Protein AF-A0A7S1B0Z7-F1 (afdb_monomer_lite)

Sequence (342 aa):
SSRFSTQRGQQWCWSVPLPGSALSLAQLPLRPPRSSGLFCSQGILSMESPDGGCHQSNSRRIGEGLRWSEEDVLREVVDPGAWARGPHSRSNWLPIGQRERLQFCVGGWPFKLPSGYGISGESDEEAETKVRLLLEAGVTTFVNLTQSTTHELLLSTASNSSYASWEPRVRLLGTRIGASTLNFSIKCPMPDEGVTSDDLLAKLLEELLEELCDQERVLYVHCYGGHGRSGVVGCSILCLLYPCLAKLPQSQRDEWCVEPMRSYVWPRDAVDRMRLKFGAEVAQLTESAVAAFNRCHSERVFELGGGCLRFPHSLDQLEQVARVASGEGPFARLHGLLDGSL

InterPro domains:
  IPR000387 Tyrosine-specific protein phosphatases domain [PS50056] (199-233)
  IPR016130 Protein-tyrosine phosphatase, active site [PS00383] (221-231)
  IPR029021 Protein-tyrosine phosphatase-like [G3DSA:3.90.190.10] (98-291)
  IPR029021 Protein-tyrosine phosphatase-like [SSF52799] (127-241)
  IPR057023 Swiss Army Knife protein, DSP-PTPase phosphatase domain [PF22784] (121-248)

Foldseek 3Di:
DDDDDDDDDDDDDDDDDDDDDDDDDDDDDDDDDDDDDDDDDDDDDDDDDDDDDDPPPPLPQLDDQFADDLVCLLVCLVPVDPQQEALALFKGFARTGHPVQGFEMFGAQLAWFADDPPDNTDDNVRRLSSLLSCVSSLAAEEAAQADCDPVVVVRCVVVCRDCVNCVVVSCVSCVVVVNNHHHHPHYQHDPPLAGDDLLSLLVSLVVVSVQSSPSSHHYYYYYHRRAEHVLLNQLLNCLLRHLSLLVHDPVLLCVQALVLCLVQEPPSCLLVVLCVPQHDSLSSSLSSSQSSQSSSSVSRNDDPPSDPDRDDNYSNSSNSSSCSNSCPDSNVVSNVSNVVND

Organism: Noctiluca scintillans (NCBI:txid2966)

Radius of gyration: 22.24 Å; chains: 1; bounding box: 74×69×64 Å

Secondary structure (DSSP, 8-state):
---------------PPPPP-----PPP--PPPP---------------------------TTTTTS--HHHHHHHHHS-TTTTB-SSTTEEE-S-EETTEE-EEEES-SS-PPSBTTB----HHHHHHHHHHHHHTT--EEEEEE---HHHHHHHTSGGGSHHHHHHHHHHHHHHHT----B---EEEE-TTS---HHHHHHHHHHHHHHHTSTT--EEEE-SSSSHHHHHHHHHHHHHH-GGGGGS-HHHHIIIIIHHHHHHSSSTTHHHHHHHHHHHHHHHHHHHHHHHHHHHHTTS---TT----PSPSSHHHHHHHHHHHHT-GGGHHHHHHHHTT-

pLDDT: mean 79.47, std 24.88, range [21.89, 98.81]

Structure (mmCIF, N/CA/C/O backbone):
data_AF-A0A7S1B0Z7-F1
#
_entry.id   AF-A0A7S1B0Z7-F1
#
loop_
_atom_site.group_PDB
_atom_site.id
_atom_site.type_symbol
_atom_site.label_atom_id
_atom_site.label_alt_id
_atom_site.label_comp_id
_atom_site.label_asym_id
_atom_site.label_entity_id
_atom_site.label_seq_id
_atom_site.pdbx_PDB_ins_code
_atom_site.Cartn_x
_atom_site.Cartn_y
_atom_site.Cartn_z
_atom_site.occupancy
_atom_site.B_iso_or_equiv
_atom_site.auth_seq_id
_atom_site.auth_comp_id
_atom_site.auth_asym_id
_atom_site.auth_atom_id
_atom_site.pdbx_PDB_model_num
ATOM 1 N N . SER A 1 1 ? -37.181 10.085 -41.644 1.00 35.97 1 SER A N 1
ATOM 2 C CA . SER A 1 1 ? -36.164 11.107 -41.957 1.00 35.97 1 SER A CA 1
ATOM 3 C C . SER A 1 1 ? -35.479 11.543 -40.676 1.00 35.97 1 SER A C 1
ATOM 5 O O . SER A 1 1 ? -36.009 12.350 -39.928 1.00 35.97 1 SER A O 1
ATOM 7 N N . SER A 1 2 ? -34.357 10.898 -40.379 1.00 27.41 2 SER A N 1
ATOM 8 C CA . SER A 1 2 ? -33.537 11.042 -39.176 1.00 27.41 2 SER A CA 1
ATOM 9 C C . SER A 1 2 ? -32.686 12.314 -39.204 1.00 27.41 2 SER A C 1
ATOM 11 O O . SER A 1 2 ? -31.988 12.556 -40.187 1.00 27.41 2 SER A O 1
ATOM 13 N N . ARG A 1 3 ? -32.651 13.062 -38.098 1.00 25.36 3 ARG A N 1
ATOM 14 C CA . ARG A 1 3 ? -31.513 13.921 -37.738 1.00 25.36 3 ARG A CA 1
ATOM 15 C C . ARG A 1 3 ? -31.250 13.790 -36.240 1.00 25.36 3 ARG A C 1
ATOM 17 O O . ARG A 1 3 ? -31.898 14.439 -35.430 1.00 25.36 3 ARG A O 1
ATOM 24 N N . PHE A 1 4 ? -30.301 12.922 -35.903 1.00 28.03 4 PHE A N 1
ATOM 25 C CA . PHE A 1 4 ? -29.579 12.973 -34.638 1.00 28.03 4 PHE A CA 1
ATOM 26 C C . PHE A 1 4 ? -28.536 14.090 -34.748 1.00 28.03 4 PHE A C 1
ATOM 28 O O . PHE A 1 4 ? -27.726 14.093 -35.673 1.00 28.03 4 PHE A O 1
ATOM 35 N N . SER A 1 5 ? -28.574 15.042 -33.821 1.00 27.05 5 SER A N 1
ATOM 36 C CA . SER A 1 5 ? -27.490 15.990 -33.571 1.00 27.05 5 SER A CA 1
ATOM 37 C C . SER A 1 5 ? -26.880 15.612 -32.227 1.00 27.05 5 SER A C 1
ATOM 39 O O . SER A 1 5 ? -27.492 15.792 -31.178 1.00 27.05 5 SER A O 1
ATOM 41 N N . THR A 1 6 ? -25.697 15.010 -32.271 1.00 31.66 6 THR A N 1
ATOM 42 C CA . THR A 1 6 ? -24.845 14.761 -31.109 1.00 31.66 6 THR A CA 1
ATOM 43 C C . THR A 1 6 ? -24.047 16.022 -30.810 1.00 31.66 6 THR A C 1
ATOM 45 O O . THR A 1 6 ? -23.208 16.432 -31.611 1.00 31.66 6 THR A O 1
ATOM 48 N N . GLN A 1 7 ? -24.282 16.624 -29.647 1.00 31.45 7 GLN A N 1
ATOM 49 C CA . GLN A 1 7 ? -23.417 17.652 -29.082 1.00 31.45 7 GLN A CA 1
ATOM 50 C C . GLN A 1 7 ? -22.973 17.240 -27.677 1.00 31.45 7 GLN A C 1
ATOM 52 O O . GLN A 1 7 ? -23.801 16.828 -26.868 1.00 31.45 7 GLN A O 1
ATOM 57 N N . ARG A 1 8 ? -21.682 17.496 -27.415 1.00 28.80 8 ARG A N 1
ATOM 58 C CA . ARG A 1 8 ? -20.940 17.537 -26.136 1.00 28.80 8 ARG A CA 1
ATOM 59 C C . ARG A 1 8 ? -20.024 16.347 -25.848 1.00 28.80 8 ARG A C 1
ATOM 61 O O . ARG A 1 8 ? -20.316 15.494 -25.024 1.00 28.80 8 ARG A O 1
ATOM 68 N N . GLY A 1 9 ? -18.828 16.419 -26.430 1.00 28.92 9 GLY A N 1
ATOM 69 C CA . GLY A 1 9 ? -17.608 16.178 -25.663 1.00 28.92 9 GLY A CA 1
ATOM 70 C C . GLY A 1 9 ? -17.209 17.488 -24.982 1.00 28.92 9 GLY A C 1
ATOM 71 O O . GLY A 1 9 ? -16.905 18.462 -25.667 1.00 28.92 9 GLY A O 1
ATOM 72 N N . GLN A 1 10 ? -17.269 17.542 -23.652 1.00 26.53 10 GLN A N 1
ATOM 73 C CA . GLN A 1 10 ? -16.591 18.579 -22.874 1.00 26.53 10 GLN A CA 1
ATOM 74 C C . GLN A 1 10 ? -15.349 17.946 -22.261 1.00 26.53 10 GLN A C 1
ATOM 76 O O . GLN A 1 10 ? -15.420 17.153 -21.327 1.00 26.53 10 GLN A O 1
ATOM 81 N N . GLN A 1 11 ? -14.215 18.273 -22.867 1.00 25.78 11 GLN A N 1
ATOM 82 C CA . GLN A 1 11 ? -12.884 17.971 -22.379 1.00 25.78 11 GLN A CA 1
ATOM 83 C C . GLN A 1 11 ? -12.544 19.048 -21.341 1.00 25.78 11 GLN A C 1
ATOM 85 O O . GLN A 1 11 ? -12.469 20.231 -21.671 1.00 25.78 11 GLN A O 1
ATOM 90 N N . TRP A 1 12 ? -12.419 18.658 -20.075 1.00 25.06 12 TRP A N 1
ATOM 91 C CA . TRP A 1 12 ? -12.051 19.573 -18.998 1.00 25.06 12 TRP A CA 1
ATOM 92 C C . TRP A 1 12 ? -10.530 19.753 -18.999 1.00 25.06 12 TRP A C 1
ATOM 94 O O . TRP A 1 12 ? -9.799 18.916 -18.476 1.00 25.06 12 TRP A O 1
ATOM 104 N N . CYS A 1 13 ? -10.047 20.835 -19.614 1.00 22.88 13 CYS A N 1
ATOM 105 C CA . CYS A 1 13 ? -8.673 21.299 -19.436 1.00 22.88 13 CYS A CA 1
ATOM 106 C C . CYS A 1 13 ? -8.576 22.075 -18.120 1.00 22.88 13 CYS A C 1
ATOM 108 O O . CYS A 1 13 ? -9.076 23.193 -18.018 1.00 22.88 13 CYS A O 1
ATOM 110 N N . TRP A 1 14 ? -7.906 21.497 -17.127 1.00 24.52 14 TRP A N 1
ATOM 111 C CA . TRP A 1 14 ? -7.454 22.232 -15.950 1.00 24.52 14 TRP A CA 1
ATOM 112 C C . TRP A 1 14 ? -6.098 22.862 -16.264 1.00 24.52 14 TRP A C 1
ATOM 114 O O . TRP A 1 14 ? -5.073 22.187 -16.271 1.00 24.52 14 TRP A O 1
ATOM 124 N N . SER A 1 15 ? -6.084 24.160 -16.554 1.00 21.89 15 SER A N 1
ATOM 125 C CA . SER A 1 15 ? -4.854 24.949 -16.611 1.00 21.89 15 SER A CA 1
ATOM 126 C C . SER A 1 15 ? -4.535 25.475 -15.212 1.00 21.89 15 SER A C 1
ATOM 128 O O . SER A 1 15 ? -5.179 26.409 -14.737 1.00 21.89 15 SER A O 1
ATOM 130 N N . VAL A 1 16 ? -3.554 24.858 -14.553 1.00 29.38 16 VAL A N 1
ATOM 131 C CA . VAL A 1 16 ? -2.967 25.341 -13.294 1.00 29.38 16 VAL A CA 1
ATOM 132 C C . VAL A 1 16 ? -1.735 26.191 -13.640 1.00 29.38 16 VAL A C 1
ATOM 134 O O . VAL A 1 16 ? -0.933 25.759 -14.471 1.00 29.38 16 VAL A O 1
ATOM 137 N N . PRO A 1 17 ? -1.554 27.390 -13.059 1.00 25.20 17 PRO A N 1
ATOM 138 C CA . PRO A 1 17 ? -0.365 28.195 -13.309 1.00 25.20 17 PRO A CA 1
ATOM 139 C C . PRO A 1 17 ? 0.857 27.564 -12.627 1.00 25.20 17 PRO A C 1
ATOM 141 O O . PRO A 1 17 ? 0.834 27.274 -11.433 1.00 25.20 17 PRO A O 1
ATOM 144 N N . LEU A 1 18 ? 1.927 27.356 -13.396 1.00 28.39 18 LEU A N 1
ATOM 145 C CA . LEU A 1 18 ? 3.219 26.876 -12.900 1.00 28.39 18 LEU A CA 1
ATOM 146 C C . LEU A 1 18 ? 3.927 27.990 -12.108 1.00 28.39 18 LEU A C 1
ATOM 148 O O . LEU A 1 18 ? 4.153 29.064 -12.673 1.00 28.39 18 LEU A O 1
ATOM 152 N N . PRO A 1 19 ? 4.355 27.763 -10.854 1.00 30.81 19 PRO A N 1
ATOM 153 C CA . PRO A 1 19 ? 5.362 28.602 -10.230 1.00 30.81 19 PRO A CA 1
ATOM 154 C C . PRO A 1 19 ? 6.748 28.157 -10.707 1.00 30.81 19 PRO A C 1
ATOM 156 O O . PRO A 1 19 ? 7.123 26.989 -10.608 1.00 30.81 19 PRO A O 1
ATOM 159 N N . GLY A 1 20 ? 7.512 29.104 -11.246 1.00 36.75 20 GLY A N 1
ATOM 160 C CA . GLY A 1 20 ? 8.910 28.894 -11.587 1.00 36.75 20 GLY A CA 1
ATOM 161 C C . GLY A 1 20 ? 9.772 28.800 -10.331 1.00 36.75 20 GLY A C 1
ATOM 162 O O . GLY A 1 20 ? 9.783 29.716 -9.514 1.00 36.75 20 GLY A O 1
ATOM 163 N N . SER A 1 21 ? 10.548 27.729 -10.215 1.00 32.22 21 SER A N 1
ATOM 164 C CA . SER A 1 21 ? 11.748 27.710 -9.380 1.00 32.22 21 SER A CA 1
ATOM 165 C C . SER A 1 21 ? 12.678 26.594 -9.837 1.00 32.22 21 SER A C 1
ATOM 167 O O . SER A 1 21 ? 12.330 25.416 -9.784 1.00 32.22 21 SER A O 1
ATOM 169 N N . ALA A 1 22 ? 13.870 26.983 -10.283 1.00 34.59 22 ALA A N 1
ATOM 170 C CA . ALA A 1 22 ? 14.994 26.083 -10.462 1.00 34.59 22 ALA A CA 1
ATOM 171 C C . ALA A 1 22 ? 15.405 25.529 -9.089 1.00 34.59 22 ALA A C 1
ATOM 173 O O . ALA A 1 22 ? 15.788 26.297 -8.207 1.00 34.59 22 ALA A O 1
ATOM 174 N N . LEU A 1 23 ? 15.325 24.211 -8.908 1.00 30.95 23 LEU A N 1
ATOM 175 C CA . LEU A 1 23 ? 15.895 23.525 -7.752 1.00 30.95 23 LEU A CA 1
ATOM 176 C C . LEU A 1 23 ? 17.071 22.663 -8.204 1.00 30.95 23 LEU A C 1
ATOM 178 O O . LEU A 1 23 ? 16.960 21.812 -9.082 1.00 30.95 23 LEU A O 1
ATOM 182 N N . SER A 1 24 ? 18.211 22.957 -7.586 1.00 30.02 24 SER A N 1
ATOM 183 C CA . SER A 1 24 ? 19.468 22.230 -7.685 1.00 30.02 24 SER A CA 1
ATOM 184 C C . SER A 1 24 ? 19.298 20.797 -7.168 1.00 30.02 24 SER A C 1
ATOM 186 O O . SER A 1 24 ? 18.785 20.587 -6.068 1.00 30.02 24 SER A O 1
ATOM 188 N N . LEU A 1 25 ? 19.742 19.821 -7.962 1.00 29.64 25 LEU A N 1
ATOM 189 C CA . LEU A 1 25 ? 19.849 18.410 -7.588 1.00 29.64 25 LEU A CA 1
ATOM 190 C C . LEU A 1 25 ? 20.917 18.246 -6.496 1.00 29.64 25 LEU A C 1
ATOM 192 O O . LEU A 1 25 ? 22.104 18.100 -6.786 1.00 29.64 25 LEU A O 1
ATOM 196 N N . ALA A 1 26 ? 20.499 18.258 -5.232 1.00 30.81 26 ALA A N 1
ATOM 197 C CA . ALA A 1 26 ? 21.326 17.774 -4.135 1.00 30.81 26 ALA A CA 1
ATOM 198 C C . ALA A 1 26 ? 21.369 16.238 -4.185 1.00 30.81 26 ALA A C 1
ATOM 200 O O . ALA A 1 26 ? 20.344 15.563 -4.100 1.00 30.81 26 ALA A O 1
ATOM 201 N N . GLN A 1 27 ? 22.574 15.703 -4.366 1.00 30.73 27 GLN A N 1
ATOM 202 C CA . GLN A 1 27 ? 22.874 14.275 -4.397 1.00 30.73 27 GLN A CA 1
ATOM 203 C C . GLN A 1 27 ? 22.561 13.636 -3.036 1.00 30.73 27 GLN A C 1
ATOM 205 O O . GLN A 1 27 ? 23.096 14.049 -2.007 1.00 30.73 27 GLN A O 1
ATOM 210 N N . LEU A 1 28 ? 21.710 12.609 -3.035 1.00 35.84 28 LEU A N 1
ATOM 211 C CA . LEU A 1 28 ? 21.548 11.707 -1.895 1.00 35.84 28 LEU A CA 1
ATOM 212 C C . LEU A 1 28 ? 22.837 10.881 -1.719 1.00 35.84 28 LEU A C 1
ATOM 214 O O . LEU A 1 28 ? 23.410 10.437 -2.719 1.00 35.84 28 LEU A O 1
ATOM 218 N N . PRO A 1 29 ? 23.310 10.634 -0.484 1.00 29.88 29 PRO A N 1
ATOM 219 C CA . PRO A 1 29 ? 24.489 9.812 -0.267 1.00 29.88 29 PRO A CA 1
ATOM 220 C C . PRO A 1 29 ? 24.136 8.337 -0.494 1.00 29.88 29 PRO A C 1
ATOM 222 O O . PRO A 1 29 ? 23.621 7.659 0.394 1.00 29.88 29 PRO A O 1
ATOM 225 N N . LEU A 1 30 ? 24.449 7.826 -1.684 1.00 34.06 30 LEU A N 1
ATOM 226 C CA . LEU A 1 30 ? 24.530 6.390 -1.937 1.00 34.06 30 LEU A CA 1
ATOM 227 C C . LEU A 1 30 ? 25.696 5.826 -1.112 1.00 34.06 30 LEU A C 1
ATOM 229 O O . LEU A 1 30 ? 26.859 6.158 -1.349 1.00 34.06 30 LEU A O 1
ATOM 233 N N . ARG A 1 31 ? 25.398 4.987 -0.114 1.00 35.88 31 ARG A N 1
ATOM 234 C CA . ARG A 1 31 ? 26.427 4.190 0.567 1.00 35.88 31 ARG A CA 1
ATOM 235 C C . ARG A 1 31 ? 26.793 2.986 -0.310 1.00 35.88 31 ARG A C 1
ATOM 237 O O . ARG A 1 31 ? 25.887 2.319 -0.803 1.00 35.88 31 ARG A O 1
ATOM 244 N N . PRO A 1 32 ? 28.087 2.665 -0.478 1.00 29.59 32 PRO A N 1
ATOM 245 C CA . PRO A 1 32 ? 28.494 1.464 -1.195 1.00 29.59 32 PRO A CA 1
ATOM 246 C C . PRO A 1 32 ? 28.182 0.205 -0.365 1.00 29.59 32 PRO A C 1
ATOM 248 O O . PRO A 1 32 ? 28.187 0.269 0.873 1.00 29.59 32 PRO A O 1
ATOM 251 N N . PRO A 1 33 ? 27.955 -0.952 -1.012 1.00 33.03 33 PRO A N 1
ATOM 252 C CA . PRO A 1 33 ? 27.793 -2.215 -0.308 1.00 33.03 33 PRO A CA 1
ATOM 253 C C . PRO A 1 33 ? 29.100 -2.584 0.402 1.00 33.03 33 PRO A C 1
ATOM 255 O O . PRO A 1 33 ? 30.193 -2.485 -0.160 1.00 33.03 33 PRO A O 1
ATOM 258 N N . ARG A 1 34 ? 28.991 -3.008 1.664 1.00 32.41 34 ARG A N 1
ATOM 259 C CA . ARG A 1 34 ? 30.124 -3.548 2.420 1.00 32.41 34 ARG A CA 1
ATOM 260 C C . ARG A 1 34 ? 30.538 -4.885 1.808 1.00 32.41 34 ARG A C 1
ATOM 262 O O . ARG A 1 34 ? 29.761 -5.832 1.805 1.00 32.41 34 ARG A O 1
ATOM 269 N N . SER A 1 35 ? 31.781 -4.962 1.349 1.00 33.62 35 SER A N 1
ATOM 270 C CA . SER A 1 35 ? 32.464 -6.212 1.025 1.00 33.62 35 SER A CA 1
ATOM 271 C C . SER A 1 35 ? 32.695 -7.022 2.306 1.00 33.62 35 SER A C 1
ATOM 273 O O . SER A 1 35 ? 33.537 -6.650 3.128 1.00 33.62 35 SER A O 1
ATOM 275 N N . SER A 1 36 ? 31.966 -8.118 2.495 1.00 37.50 36 SER A N 1
ATOM 276 C CA . SER A 1 36 ? 32.313 -9.146 3.478 1.00 37.50 36 SER A CA 1
ATOM 277 C C . SER A 1 36 ? 33.366 -10.081 2.880 1.00 37.50 36 SER A C 1
ATOM 279 O O . SER A 1 36 ? 33.238 -10.587 1.766 1.00 37.50 36 SER A O 1
ATOM 281 N N . GLY A 1 37 ? 34.472 -10.220 3.609 1.00 32.41 37 GLY A N 1
ATOM 282 C CA . GLY A 1 37 ? 35.665 -10.929 3.180 1.00 32.41 37 GLY A CA 1
ATOM 283 C C . GLY A 1 37 ? 35.599 -12.449 3.334 1.00 32.41 37 GLY A C 1
ATOM 284 O O . GLY A 1 37 ? 34.913 -12.985 4.194 1.00 32.41 37 GLY A O 1
ATOM 285 N N . LEU A 1 38 ? 36.410 -13.078 2.482 1.00 33.12 38 LEU A N 1
ATOM 286 C CA . LEU A 1 38 ? 37.320 -14.196 2.746 1.00 33.12 38 LEU A CA 1
ATOM 287 C C . LEU A 1 38 ? 36.776 -15.435 3.478 1.00 33.12 38 LEU A C 1
ATOM 289 O O . LEU A 1 38 ? 36.716 -15.526 4.701 1.00 33.12 38 LEU A O 1
ATOM 293 N N . PHE A 1 39 ? 36.544 -16.438 2.632 1.00 32.00 39 PHE A N 1
ATOM 294 C CA . PHE A 1 39 ? 36.592 -17.874 2.878 1.00 32.00 39 PHE A CA 1
ATOM 295 C C . PHE A 1 39 ? 37.694 -18.303 3.861 1.00 32.00 39 PHE A C 1
ATOM 297 O O . PHE A 1 39 ? 38.870 -18.008 3.654 1.00 32.00 39 PHE A O 1
ATOM 304 N N . CYS A 1 40 ? 37.318 -19.136 4.834 1.00 31.70 40 CYS A N 1
ATOM 305 C CA . CYS A 1 40 ? 38.213 -20.109 5.450 1.00 31.70 40 CYS A CA 1
ATOM 306 C C . CYS A 1 40 ? 37.576 -21.501 5.352 1.00 31.70 40 CYS A C 1
ATOM 308 O O . CYS A 1 40 ? 36.377 -21.681 5.558 1.00 31.70 40 CYS A O 1
ATOM 310 N N . SER A 1 41 ? 38.398 -22.452 4.936 1.00 32.69 41 SER A N 1
ATOM 311 C CA . SER A 1 41 ? 38.069 -23.795 4.477 1.00 32.69 41 SER A CA 1
ATOM 312 C C . SER A 1 41 ? 38.103 -24.854 5.583 1.00 32.69 41 SER A C 1
ATOM 314 O O . SER A 1 41 ? 38.887 -24.736 6.518 1.00 32.69 41 SER A O 1
ATOM 316 N N . GLN A 1 42 ? 37.414 -25.964 5.288 1.00 32.62 42 GLN A N 1
ATOM 317 C CA . GLN A 1 42 ? 37.541 -27.336 5.813 1.00 32.62 42 GLN A CA 1
ATOM 318 C C . GLN A 1 42 ? 36.538 -27.768 6.893 1.00 32.62 42 GLN A C 1
ATOM 320 O O . GLN A 1 42 ? 36.522 -27.270 8.011 1.00 32.62 42 GLN A O 1
ATOM 325 N N . GLY A 1 43 ? 35.743 -28.780 6.530 1.00 29.98 43 GLY A N 1
ATOM 326 C CA . GLY A 1 43 ? 34.791 -29.482 7.385 1.00 29.98 43 GLY A CA 1
ATOM 327 C C . GLY A 1 43 ? 34.166 -30.656 6.629 1.00 29.98 43 GLY A C 1
ATOM 328 O O . GLY A 1 43 ? 33.307 -30.464 5.782 1.00 29.98 43 GLY A O 1
ATOM 329 N N . ILE A 1 44 ? 34.701 -31.841 6.894 1.00 35.25 44 ILE A N 1
ATOM 330 C CA . ILE A 1 44 ? 34.511 -33.154 6.262 1.00 35.25 44 ILE A CA 1
ATOM 331 C C . ILE A 1 44 ? 33.046 -33.645 6.200 1.00 35.25 44 ILE A C 1
ATOM 333 O O . ILE A 1 44 ? 32.253 -33.415 7.106 1.00 35.25 44 ILE A O 1
ATOM 337 N N . LEU A 1 45 ? 32.752 -34.376 5.116 1.00 33.84 45 LEU A N 1
ATOM 338 C CA . LEU A 1 45 ? 31.543 -35.156 4.818 1.00 33.84 45 LEU A CA 1
ATOM 339 C C . LEU A 1 45 ? 31.144 -36.134 5.939 1.00 33.84 45 LEU A C 1
ATOM 341 O O . LEU A 1 45 ? 31.946 -36.988 6.305 1.00 33.84 45 LEU A O 1
ATOM 345 N N . SER A 1 46 ? 29.866 -36.118 6.324 1.00 32.22 46 SER A N 1
ATOM 346 C CA . SER A 1 46 ? 29.148 -37.317 6.774 1.00 32.22 46 SER A CA 1
ATOM 347 C C . SER A 1 46 ? 27.731 -37.306 6.212 1.00 32.22 46 SER A C 1
ATOM 349 O O . SER A 1 46 ? 26.985 -36.343 6.374 1.00 32.22 46 SER A O 1
ATOM 351 N N . MET A 1 47 ? 27.404 -38.383 5.501 1.00 36.94 47 MET A N 1
ATOM 352 C CA . MET A 1 47 ? 26.080 -38.691 4.982 1.00 36.94 47 MET A CA 1
ATOM 353 C C . MET A 1 47 ? 25.265 -39.415 6.049 1.00 36.94 47 MET A C 1
ATOM 355 O O . MET A 1 47 ? 25.662 -40.504 6.450 1.00 36.94 47 MET A O 1
ATOM 359 N N . GLU A 1 48 ? 24.093 -38.886 6.393 1.00 33.62 48 GLU A N 1
ATOM 360 C CA . GLU A 1 48 ? 22.990 -39.680 6.938 1.00 33.62 48 GLU A CA 1
ATOM 361 C C . GLU A 1 48 ? 21.675 -39.285 6.248 1.00 33.62 48 GLU A C 1
ATOM 363 O O . GLU A 1 48 ? 21.459 -38.136 5.863 1.00 33.62 48 GLU A O 1
ATOM 368 N N . SER A 1 49 ? 20.867 -40.310 5.986 1.00 35.72 49 SER A N 1
ATOM 369 C CA . SER A 1 49 ? 19.614 -40.316 5.218 1.00 35.72 49 SER A CA 1
ATOM 370 C C . SER A 1 49 ? 18.391 -40.082 6.132 1.00 35.72 49 SER A C 1
ATOM 372 O O . SER A 1 49 ? 18.556 -40.025 7.347 1.00 35.72 49 SER A O 1
ATOM 374 N N . PRO A 1 50 ? 17.183 -39.872 5.571 1.00 51.09 50 PRO A N 1
ATOM 375 C CA . PRO A 1 50 ? 16.189 -38.955 6.115 1.00 51.09 50 PRO A CA 1
ATOM 376 C C . PRO A 1 50 ? 15.154 -39.643 7.005 1.00 51.09 50 PRO A C 1
ATOM 378 O O . PRO A 1 50 ? 14.524 -40.607 6.579 1.00 51.09 50 PRO A O 1
ATOM 381 N N . ASP A 1 51 ? 14.884 -39.053 8.168 1.00 38.34 51 ASP A N 1
ATOM 382 C CA . ASP A 1 51 ? 13.692 -39.353 8.957 1.00 38.34 51 ASP A CA 1
ATOM 383 C C . ASP A 1 51 ? 12.738 -38.152 8.979 1.00 38.34 51 ASP A C 1
ATOM 385 O O . ASP A 1 51 ? 13.140 -36.988 9.052 1.00 38.34 51 ASP A O 1
ATOM 389 N N . GLY A 1 52 ? 11.449 -38.470 8.839 1.00 44.97 52 GLY A N 1
ATOM 390 C CA . GLY A 1 52 ? 10.343 -37.554 8.576 1.00 44.97 52 GLY A CA 1
ATOM 391 C C . GLY A 1 52 ? 10.241 -36.379 9.546 1.00 44.97 52 GLY A C 1
ATOM 392 O O . GLY A 1 52 ? 9.818 -36.517 10.693 1.00 44.97 52 GLY A O 1
ATOM 393 N N . GLY A 1 53 ? 10.532 -35.188 9.026 1.00 31.86 53 GLY A N 1
ATOM 394 C CA . GLY A 1 53 ? 10.214 -33.925 9.670 1.00 31.86 53 GLY A CA 1
ATOM 395 C C . GLY A 1 53 ? 8.723 -33.629 9.560 1.00 31.86 53 GLY A C 1
ATOM 396 O O . GLY A 1 53 ? 8.244 -33.154 8.533 1.00 31.86 53 GLY A O 1
ATOM 397 N N . CYS A 1 54 ? 7.990 -33.876 10.644 1.00 38.25 54 CYS A N 1
ATOM 398 C CA . CYS A 1 54 ? 6.764 -33.147 10.940 1.00 38.25 54 CYS A CA 1
ATOM 399 C C . CYS A 1 54 ? 7.071 -31.648 10.795 1.00 38.25 54 CYS A C 1
ATOM 401 O O . CYS A 1 54 ? 7.981 -31.155 11.463 1.00 38.25 54 CYS A O 1
ATOM 403 N N . HIS A 1 55 ? 6.351 -30.940 9.918 1.00 36.47 55 HIS A N 1
ATOM 404 C CA . HIS A 1 55 ? 6.412 -29.483 9.801 1.00 36.47 55 HIS A CA 1
ATOM 405 C C . HIS A 1 55 ? 6.074 -28.864 11.164 1.00 36.47 55 HIS A C 1
ATOM 407 O O . HIS A 1 55 ? 4.915 -28.606 11.477 1.00 36.47 55 HIS A O 1
ATOM 413 N N . GLN A 1 56 ? 7.084 -28.642 12.003 1.00 33.94 56 GLN A N 1
ATOM 414 C CA . GLN A 1 56 ? 6.982 -27.691 13.092 1.00 33.94 56 GLN A CA 1
ATOM 415 C C . GLN A 1 56 ? 6.893 -26.331 12.414 1.00 33.94 56 GLN A C 1
ATOM 417 O O . GLN A 1 56 ? 7.880 -25.822 11.882 1.00 33.94 56 GLN A O 1
ATOM 422 N N . SER A 1 57 ? 5.679 -25.787 12.346 1.00 43.59 57 SER A N 1
ATOM 423 C CA . SER A 1 57 ? 5.463 -24.397 11.980 1.00 43.59 57 SER A CA 1
ATOM 424 C C . SER A 1 57 ? 6.244 -23.559 12.987 1.00 43.59 57 SER A C 1
ATOM 426 O O . SER A 1 57 ? 5.809 -23.369 14.124 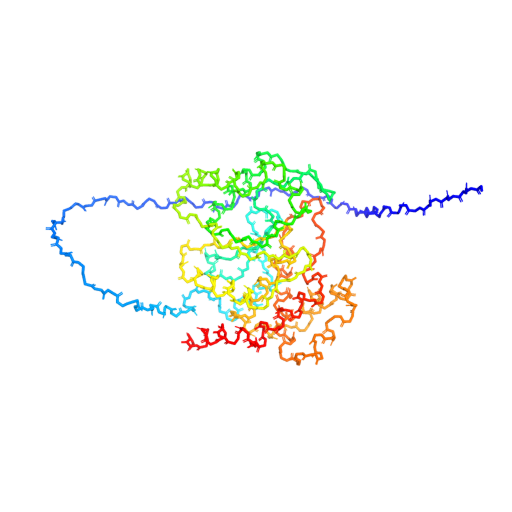1.00 43.59 57 SER A O 1
ATOM 428 N N . ASN A 1 58 ? 7.435 -23.113 12.590 1.00 38.72 58 ASN A N 1
ATOM 429 C CA . ASN A 1 58 ? 8.159 -22.056 13.273 1.00 38.72 58 ASN A CA 1
ATOM 430 C C . ASN A 1 58 ? 7.285 -20.807 13.180 1.00 38.72 58 ASN A C 1
ATOM 432 O O . ASN A 1 58 ? 7.441 -20.004 12.264 1.00 38.72 58 ASN A O 1
ATOM 436 N N . SER A 1 59 ? 6.341 -20.674 14.110 1.00 49.72 59 SER A N 1
ATOM 437 C CA . SER A 1 59 ? 5.555 -19.469 14.324 1.00 49.72 59 SER A CA 1
ATOM 438 C C . SER A 1 59 ? 6.509 -18.408 14.867 1.00 49.72 59 SER A C 1
ATOM 440 O O . SER A 1 59 ? 6.547 -18.136 16.067 1.00 49.72 59 SER A O 1
ATOM 442 N N . ARG A 1 60 ? 7.373 -17.869 13.995 1.00 55.50 60 ARG A N 1
ATOM 443 C CA . ARG A 1 60 ? 8.132 -16.655 14.289 1.00 55.50 60 ARG A CA 1
ATOM 444 C C . ARG A 1 60 ? 7.098 -15.592 14.634 1.00 55.50 60 ARG A C 1
ATOM 446 O O . ARG A 1 60 ? 6.166 -15.375 13.866 1.00 55.50 60 ARG A O 1
ATOM 453 N N . ARG A 1 61 ? 7.234 -14.986 15.814 1.00 62.03 61 ARG A N 1
ATOM 454 C CA . ARG A 1 61 ? 6.345 -13.909 16.252 1.00 62.03 61 ARG A CA 1
ATOM 455 C C . ARG A 1 61 ? 6.437 -12.771 15.243 1.00 62.03 61 ARG A C 1
ATOM 457 O O . ARG A 1 61 ? 7.516 -12.216 15.034 1.00 62.03 61 ARG A O 1
ATOM 464 N N . ILE A 1 62 ? 5.313 -12.457 14.611 1.00 65.00 62 ILE A N 1
ATOM 465 C CA . ILE A 1 62 ? 5.187 -11.346 13.673 1.00 65.00 62 ILE A CA 1
ATOM 466 C C . ILE A 1 62 ? 5.225 -10.064 14.514 1.00 65.00 62 ILE A C 1
ATOM 468 O O . ILE A 1 62 ? 4.208 -9.669 15.078 1.00 65.00 62 ILE A O 1
ATOM 472 N N . GLY A 1 63 ? 6.387 -9.418 14.667 1.00 57.69 63 GLY A N 1
ATOM 473 C CA . GLY A 1 63 ? 6.419 -8.156 15.418 1.00 57.69 63 GLY A CA 1
ATOM 474 C C . GLY A 1 63 ? 7.778 -7.532 15.716 1.00 57.69 63 GLY A C 1
ATOM 475 O O . GLY A 1 63 ? 7.915 -6.318 15.554 1.00 57.69 63 GLY A O 1
ATOM 476 N N . GLU A 1 64 ? 8.788 -8.307 16.124 1.00 66.00 64 GLU A N 1
ATOM 477 C CA . GLU A 1 64 ? 10.080 -7.730 16.530 1.00 66.00 64 GLU A CA 1
ATOM 478 C C . GLU A 1 64 ? 10.837 -7.161 15.317 1.00 66.00 64 GLU A C 1
ATOM 480 O O . GLU A 1 64 ? 11.407 -7.886 14.504 1.00 66.00 64 GLU A O 1
ATOM 485 N N . GLY A 1 65 ? 10.818 -5.831 15.179 1.00 75.25 65 GLY A N 1
ATOM 486 C CA . GLY A 1 65 ? 11.506 -5.092 14.114 1.00 75.25 65 GLY A CA 1
ATOM 487 C C . GLY A 1 65 ? 10.653 -4.738 12.893 1.00 75.25 65 GLY A C 1
ATOM 488 O O . GLY A 1 65 ? 11.146 -4.024 12.023 1.00 75.25 65 GLY A O 1
ATOM 489 N N . LEU A 1 66 ? 9.390 -5.177 12.838 1.00 84.88 66 LEU A N 1
ATOM 490 C CA . LEU A 1 66 ? 8.472 -4.812 11.751 1.00 84.88 66 LEU A CA 1
ATOM 491 C C . LEU A 1 66 ? 7.779 -3.462 11.989 1.00 84.88 66 LEU A C 1
ATOM 493 O O . LEU A 1 66 ? 7.401 -2.774 11.040 1.00 84.88 66 LEU A O 1
ATOM 497 N N . ARG A 1 67 ? 7.573 -3.104 13.260 1.00 89.38 67 ARG A N 1
ATOM 498 C CA . ARG A 1 67 ? 6.788 -1.937 13.666 1.00 89.38 67 ARG A CA 1
ATOM 499 C C . ARG A 1 67 ? 7.679 -0.808 14.146 1.00 89.38 67 ARG A C 1
ATOM 501 O O . ARG A 1 67 ? 8.607 -1.020 14.926 1.00 89.38 67 ARG A O 1
ATOM 508 N N . TRP A 1 68 ? 7.338 0.403 13.733 1.00 93.06 68 TRP A N 1
ATOM 509 C CA . TRP A 1 68 ? 7.842 1.611 14.377 1.00 93.06 68 TRP A CA 1
ATOM 510 C C . TRP A 1 68 ? 7.206 1.760 15.760 1.00 93.06 68 TRP A C 1
ATOM 512 O O . TRP A 1 68 ? 6.147 1.184 16.030 1.00 93.06 68 TRP A O 1
ATOM 522 N N . SER A 1 69 ? 7.843 2.533 16.642 1.00 93.50 69 SER A N 1
ATOM 523 C CA . SER A 1 69 ? 7.206 2.885 17.909 1.00 93.50 69 SER A CA 1
ATOM 524 C C . SER A 1 69 ? 5.922 3.680 17.644 1.00 93.50 69 SER A C 1
ATOM 526 O O . SER A 1 69 ? 5.789 4.345 16.613 1.00 93.50 69 SER A O 1
ATOM 528 N N . GLU A 1 70 ? 4.967 3.626 18.576 1.00 94.38 70 GLU A N 1
ATOM 529 C CA . GLU A 1 70 ? 3.732 4.409 18.460 1.00 94.38 70 GLU A CA 1
ATOM 530 C C . GLU A 1 70 ? 4.027 5.909 18.280 1.00 94.38 70 GLU A C 1
ATOM 532 O O . GLU A 1 70 ? 3.409 6.570 17.446 1.00 94.38 70 GLU A O 1
ATOM 537 N N . GLU A 1 71 ? 4.979 6.441 19.045 1.00 94.88 71 GLU A N 1
ATOM 538 C CA . GLU A 1 71 ? 5.359 7.849 18.966 1.00 94.88 71 GLU A CA 1
ATOM 539 C C . GLU A 1 71 ? 5.973 8.185 17.602 1.00 94.88 71 GLU A C 1
ATOM 541 O O . GLU A 1 71 ? 5.616 9.197 16.996 1.00 94.88 71 GLU A O 1
ATOM 546 N N . ASP A 1 72 ? 6.849 7.317 17.087 1.00 94.69 72 ASP A N 1
ATOM 547 C CA . ASP A 1 72 ? 7.474 7.522 15.783 1.00 94.69 72 ASP A CA 1
ATOM 548 C C . ASP A 1 72 ? 6.443 7.468 14.659 1.00 94.69 72 ASP A C 1
ATOM 550 O O . ASP A 1 72 ? 6.415 8.373 13.832 1.00 94.69 72 ASP A O 1
ATOM 554 N N . VAL A 1 73 ? 5.559 6.465 14.618 1.00 95.69 73 VAL A N 1
ATOM 555 C CA . VAL A 1 73 ? 4.580 6.376 13.525 1.00 95.69 73 VAL A CA 1
ATOM 556 C C . VAL A 1 73 ? 3.629 7.575 13.530 1.00 95.69 73 VAL A C 1
ATOM 558 O O . VAL A 1 73 ? 3.377 8.151 12.474 1.00 95.69 73 VAL A O 1
ATOM 561 N N . LEU A 1 74 ? 3.160 8.018 14.703 1.00 95.94 74 LEU A N 1
ATOM 562 C CA . LEU A 1 74 ? 2.272 9.178 14.812 1.00 95.94 74 LEU A CA 1
ATOM 563 C C . LEU A 1 74 ? 2.976 10.485 14.436 1.00 95.94 74 LEU A C 1
ATOM 565 O O . LEU A 1 74 ? 2.363 11.336 13.796 1.00 95.94 74 LEU A O 1
ATOM 569 N N . ARG A 1 75 ? 4.251 10.656 14.800 1.00 95.25 75 ARG A N 1
ATOM 570 C CA . ARG A 1 75 ? 5.026 11.854 14.451 1.00 95.25 75 ARG A CA 1
ATOM 571 C C . ARG A 1 75 ? 5.363 11.893 12.963 1.00 95.25 75 ARG A C 1
ATOM 573 O O . ARG A 1 75 ? 5.153 12.906 12.304 1.00 95.25 75 ARG A O 1
ATOM 580 N N . GLU A 1 76 ? 5.890 10.797 12.434 1.00 94.38 76 GLU A N 1
ATOM 581 C CA . GLU A 1 76 ? 6.446 10.749 11.081 1.00 94.38 76 GLU A CA 1
ATOM 582 C C . GLU A 1 76 ? 5.349 10.687 10.015 1.00 94.38 76 GLU A C 1
ATOM 584 O O . GLU A 1 76 ? 5.538 11.202 8.923 1.00 94.38 76 GLU A O 1
ATOM 589 N N . VAL A 1 77 ? 4.173 10.123 10.302 1.00 93.31 77 VAL A N 1
ATOM 590 C CA . VAL A 1 77 ? 3.047 10.162 9.354 1.00 93.31 77 VAL A CA 1
ATOM 591 C C . VAL A 1 77 ? 2.525 11.583 9.138 1.00 93.31 77 VAL A C 1
ATOM 593 O O . VAL A 1 77 ? 2.007 11.876 8.064 1.00 93.31 77 VAL A O 1
ATOM 596 N N . VAL A 1 78 ? 2.648 12.469 10.128 1.00 92.75 78 VAL A N 1
ATOM 597 C CA . VAL A 1 78 ? 2.212 13.869 10.011 1.00 92.75 78 VAL A CA 1
ATOM 598 C C . VAL A 1 78 ? 3.130 14.649 9.078 1.00 92.75 78 VAL A C 1
ATOM 600 O O . VAL A 1 78 ? 2.660 15.392 8.209 1.00 92.75 78 VAL A O 1
ATOM 603 N N . ASP A 1 79 ? 4.434 14.433 9.227 1.00 91.81 79 ASP A N 1
ATOM 604 C CA . ASP A 1 79 ? 5.463 15.045 8.396 1.00 91.81 79 ASP A CA 1
ATOM 605 C C . ASP A 1 79 ? 6.424 13.992 7.815 1.00 91.81 79 ASP A C 1
ATOM 607 O O . ASP A 1 79 ? 7.566 13.862 8.260 1.00 91.81 79 ASP A O 1
ATOM 611 N N . PRO A 1 80 ? 5.973 13.212 6.814 1.00 87.81 80 PRO A N 1
ATOM 612 C CA . PRO A 1 80 ? 6.749 12.111 6.249 1.00 87.81 80 PRO A CA 1
ATOM 613 C C . PRO A 1 80 ? 8.000 12.551 5.485 1.00 87.81 80 PRO A C 1
ATOM 615 O O . PRO A 1 80 ? 8.862 11.729 5.173 1.00 87.81 80 PRO A O 1
ATOM 618 N N . GLY A 1 81 ? 8.106 13.835 5.137 1.00 88.75 81 GLY A N 1
ATOM 619 C CA . GLY A 1 81 ? 9.241 14.394 4.415 1.00 88.75 81 GLY A CA 1
ATOM 620 C C . GLY A 1 81 ? 9.732 13.526 3.248 1.00 88.75 81 GLY A C 1
ATOM 621 O O . GLY A 1 81 ? 8.971 12.928 2.488 1.00 88.75 81 GLY A O 1
ATOM 622 N N . ALA A 1 82 ? 11.054 13.449 3.094 1.00 90.62 82 ALA A N 1
ATOM 623 C CA . ALA A 1 82 ? 11.664 12.730 1.981 1.00 90.62 82 ALA A CA 1
ATOM 624 C C . ALA A 1 82 ? 11.647 11.199 2.135 1.00 90.62 82 ALA A C 1
ATOM 626 O O . ALA A 1 82 ? 11.777 10.513 1.124 1.00 90.62 82 ALA A O 1
ATOM 627 N N . TRP A 1 83 ? 11.498 10.649 3.350 1.00 93.56 83 TRP A N 1
ATOM 628 C CA . TRP A 1 83 ? 11.588 9.195 3.551 1.00 93.56 83 TRP A CA 1
ATOM 629 C C . TRP A 1 83 ? 10.398 8.457 2.940 1.00 93.56 83 TRP A C 1
ATOM 631 O O . TRP A 1 83 ? 10.557 7.331 2.478 1.00 93.56 83 TRP A O 1
ATOM 641 N N . ALA A 1 84 ? 9.223 9.091 2.873 1.00 93.94 84 ALA A N 1
ATOM 642 C CA . ALA A 1 84 ? 8.059 8.481 2.239 1.00 93.94 84 ALA A CA 1
ATOM 643 C C . ALA A 1 84 ? 8.152 8.463 0.711 1.00 93.94 84 ALA A C 1
ATOM 645 O O . ALA A 1 84 ? 7.364 7.772 0.071 1.00 93.94 84 ALA A O 1
ATOM 646 N N . ARG A 1 85 ? 9.104 9.171 0.091 1.00 94.31 85 ARG A N 1
ATOM 647 C CA . ARG A 1 85 ? 9.267 9.146 -1.367 1.00 94.31 85 ARG A CA 1
ATOM 648 C C . ARG A 1 85 ? 9.767 7.783 -1.807 1.00 94.31 85 ARG A C 1
ATOM 650 O O . ARG A 1 85 ? 10.822 7.327 -1.375 1.00 94.31 85 ARG A O 1
ATOM 657 N N . GLY A 1 86 ? 9.001 7.132 -2.672 1.00 94.94 86 GLY A N 1
ATOM 658 C CA . GLY A 1 86 ? 9.386 5.839 -3.205 1.00 94.94 86 GLY A CA 1
ATOM 659 C C . GLY A 1 86 ? 10.486 5.960 -4.264 1.00 94.94 86 GLY A C 1
ATOM 660 O O . GLY A 1 86 ? 10.854 7.068 -4.665 1.00 94.94 86 GLY A O 1
ATOM 661 N N . PRO A 1 87 ? 11.001 4.822 -4.756 1.00 95.50 87 PRO A N 1
ATOM 662 C CA . PRO A 1 87 ? 12.122 4.800 -5.699 1.00 95.50 87 PRO A CA 1
ATOM 663 C C . PRO A 1 87 ? 11.830 5.461 -7.054 1.00 95.50 87 PRO A C 1
ATOM 665 O O . PRO A 1 87 ? 12.753 5.796 -7.786 1.00 95.50 87 PRO A O 1
ATOM 668 N N . HIS A 1 88 ? 10.558 5.659 -7.402 1.00 93.38 88 HIS A N 1
ATOM 669 C CA . HIS A 1 88 ? 10.143 6.410 -8.587 1.00 93.38 88 HIS A CA 1
ATOM 670 C C . HIS A 1 88 ? 8.907 7.278 -8.306 1.00 93.38 88 HIS A C 1
ATOM 672 O O . HIS A 1 88 ? 8.199 7.085 -7.315 1.00 93.38 88 HIS A O 1
ATOM 678 N N . SER A 1 89 ? 8.610 8.196 -9.229 1.00 90.88 89 SER A N 1
ATOM 679 C CA . SER A 1 89 ? 7.548 9.220 -9.169 1.00 90.88 89 SER A CA 1
ATOM 680 C C . SER A 1 89 ? 6.156 8.716 -8.765 1.00 90.88 89 SER A C 1
ATOM 682 O O . SER A 1 89 ? 5.371 9.444 -8.165 1.00 90.88 89 SER A O 1
ATOM 684 N N . ARG A 1 90 ? 5.844 7.449 -9.047 1.00 90.50 90 ARG A N 1
ATOM 685 C CA . ARG A 1 90 ? 4.550 6.806 -8.765 1.00 90.50 90 ARG A CA 1
ATOM 686 C C . ARG A 1 90 ? 4.598 5.826 -7.597 1.00 90.50 90 ARG A C 1
ATOM 688 O O . ARG A 1 90 ? 3.806 4.889 -7.569 1.00 90.50 90 ARG A O 1
ATOM 695 N N . SER A 1 91 ? 5.527 5.996 -6.667 1.00 94.38 91 SER A N 1
ATOM 696 C CA . SER A 1 91 ? 5.664 5.122 -5.502 1.00 94.38 91 SER A CA 1
ATOM 697 C C . SER A 1 91 ? 5.939 5.905 -4.231 1.00 94.38 91 SER A C 1
ATOM 699 O O . SER A 1 91 ? 6.482 7.008 -4.270 1.00 94.38 91 SER A O 1
ATOM 701 N N . ASN A 1 92 ? 5.557 5.328 -3.099 1.00 95.31 92 ASN A N 1
ATOM 702 C CA . ASN A 1 92 ? 5.853 5.858 -1.779 1.00 95.31 92 ASN A CA 1
ATOM 703 C C . ASN A 1 92 ? 6.093 4.717 -0.792 1.00 95.31 92 ASN A C 1
ATOM 705 O O . ASN A 1 92 ? 5.511 3.637 -0.914 1.00 95.31 92 ASN A O 1
ATOM 709 N N . TRP A 1 93 ? 6.950 4.963 0.186 1.00 97.44 93 TRP A N 1
ATOM 710 C CA . TRP A 1 93 ? 7.113 4.069 1.320 1.00 97.44 93 TRP A CA 1
ATOM 711 C C . TRP A 1 93 ? 5.990 4.277 2.332 1.00 97.44 93 TRP A C 1
ATOM 713 O O . TRP A 1 93 ? 5.414 5.364 2.433 1.00 97.44 93 TRP A O 1
ATOM 723 N N . LEU A 1 94 ? 5.683 3.217 3.073 1.00 97.44 94 LEU A N 1
ATOM 724 C CA . LEU A 1 94 ? 4.901 3.269 4.303 1.00 97.44 94 LEU A CA 1
ATOM 725 C C . LEU A 1 94 ? 5.832 2.961 5.485 1.00 97.44 94 LEU A C 1
ATOM 727 O O . LEU A 1 94 ? 6.848 2.292 5.281 1.00 97.44 94 LEU A O 1
ATOM 731 N N . PRO A 1 95 ? 5.517 3.432 6.704 1.00 96.50 95 PRO A N 1
ATOM 732 C CA . PRO A 1 95 ? 6.372 3.256 7.876 1.00 96.50 95 PRO A CA 1
ATOM 733 C C . PRO A 1 95 ? 6.302 1.807 8.376 1.00 96.50 95 PRO A C 1
ATOM 735 O O . PRO A 1 95 ? 5.670 1.528 9.382 1.00 96.50 95 PRO A O 1
ATOM 738 N N . ILE A 1 96 ? 6.854 0.850 7.633 1.00 95.94 96 ILE A N 1
ATOM 739 C CA . ILE A 1 96 ? 6.823 -0.589 7.929 1.00 95.94 96 ILE A CA 1
ATOM 740 C C . ILE A 1 96 ? 8.230 -1.142 7.706 1.00 95.94 96 ILE A C 1
ATOM 742 O O . ILE A 1 96 ? 8.849 -0.869 6.674 1.00 95.94 96 ILE A O 1
ATOM 746 N N . GLY A 1 97 ? 8.717 -1.926 8.663 1.00 92.44 97 GLY A N 1
ATOM 747 C CA . GLY A 1 97 ? 10.117 -2.328 8.787 1.00 92.44 97 GLY A CA 1
ATOM 748 C C . GLY A 1 97 ? 10.880 -1.407 9.737 1.00 92.44 97 GLY A C 1
ATOM 749 O O . GLY A 1 97 ? 10.286 -0.668 10.520 1.00 92.44 97 GLY A O 1
ATOM 750 N N . GLN A 1 98 ? 12.206 -1.415 9.666 1.00 87.44 98 GLN A N 1
ATOM 751 C CA . GLN A 1 98 ? 13.040 -0.542 10.495 1.00 87.44 98 GLN A CA 1
ATOM 752 C C . GLN A 1 98 ? 13.142 0.856 9.878 1.00 87.44 98 GLN A C 1
ATOM 754 O O . GLN A 1 98 ? 13.031 1.018 8.662 1.00 87.44 98 GLN A O 1
ATOM 759 N N . ARG A 1 99 ? 13.385 1.886 10.694 1.00 83.19 99 ARG A N 1
ATOM 760 C CA . ARG A 1 99 ? 13.505 3.271 10.203 1.00 83.19 99 ARG A CA 1
ATOM 761 C C . ARG A 1 99 ? 14.630 3.415 9.175 1.00 83.19 99 ARG A C 1
ATOM 763 O O . ARG A 1 99 ? 14.503 4.151 8.203 1.00 83.19 99 ARG A O 1
ATOM 770 N N . GLU A 1 100 ? 15.714 2.679 9.374 1.00 88.44 100 GLU A N 1
ATOM 771 C CA . GLU A 1 100 ? 16.878 2.644 8.493 1.00 88.44 100 GLU A CA 1
ATOM 772 C C . GLU A 1 100 ? 16.692 1.700 7.295 1.00 88.44 100 GLU A C 1
ATOM 774 O O . GLU A 1 100 ? 17.485 1.748 6.353 1.00 88.44 100 GLU A O 1
ATOM 779 N N . ARG A 1 101 ? 15.669 0.834 7.328 1.00 90.75 101 ARG A N 1
ATOM 780 C CA . ARG A 1 101 ? 15.393 -0.190 6.314 1.00 90.75 101 ARG A CA 1
ATOM 781 C C . ARG A 1 101 ? 13.888 -0.442 6.199 1.00 90.75 101 ARG A C 1
ATOM 783 O O . ARG A 1 101 ? 13.350 -1.385 6.780 1.00 90.75 101 ARG A O 1
ATOM 790 N N . LEU A 1 102 ? 13.226 0.416 5.429 1.00 95.69 102 LEU A N 1
ATOM 791 C CA . LEU A 1 102 ? 11.814 0.268 5.086 1.00 95.69 102 LEU A CA 1
ATOM 792 C C . LEU A 1 102 ? 11.599 -1.002 4.254 1.00 95.69 102 LEU A C 1
ATOM 794 O O . LEU A 1 102 ? 12.390 -1.317 3.367 1.00 95.69 102 LEU A O 1
ATOM 798 N N . GLN A 1 103 ? 10.515 -1.721 4.535 1.00 97.00 103 GLN A N 1
ATOM 799 C CA . GLN A 1 103 ? 10.201 -3.007 3.906 1.00 97.00 103 GLN A CA 1
ATOM 800 C C . GLN A 1 103 ? 8.917 -2.982 3.074 1.00 97.00 103 GLN A C 1
ATOM 802 O O . GLN A 1 103 ? 8.602 -3.975 2.424 1.00 97.00 103 GLN A O 1
ATOM 807 N N . PHE A 1 104 ? 8.163 -1.878 3.064 1.00 98.12 104 PHE A N 1
ATOM 808 C CA . PHE A 1 104 ? 6.867 -1.825 2.387 1.00 98.12 104 PHE A CA 1
ATOM 809 C C . PHE A 1 104 ? 6.706 -0.567 1.534 1.00 98.12 104 PHE A C 1
ATOM 811 O O . PHE A 1 104 ? 6.489 0.541 2.034 1.00 98.12 104 PHE A O 1
ATOM 818 N N . CYS A 1 105 ? 6.786 -0.754 0.221 1.00 98.19 105 CYS A N 1
ATOM 819 C CA . CYS A 1 105 ? 6.547 0.270 -0.780 1.00 98.19 105 CYS A CA 1
ATOM 820 C C . CYS A 1 105 ? 5.230 -0.008 -1.502 1.00 98.19 105 CYS A C 1
ATOM 822 O O . CYS A 1 105 ? 4.938 -1.142 -1.885 1.00 98.19 105 CYS A O 1
ATOM 824 N N . VAL A 1 106 ? 4.451 1.042 -1.733 1.00 97.44 106 VAL A N 1
ATOM 825 C CA . VAL A 1 106 ? 3.263 0.997 -2.585 1.00 97.44 106 VAL A CA 1
ATOM 826 C C . VAL A 1 106 ? 3.501 1.849 -3.819 1.00 97.44 106 VAL A C 1
ATOM 828 O O . VAL A 1 106 ? 4.041 2.953 -3.727 1.00 97.44 106 VAL A O 1
ATOM 831 N N . GLY A 1 107 ? 3.087 1.373 -4.988 1.00 94.75 107 GLY A N 1
ATOM 832 C CA . GLY A 1 107 ? 3.339 2.117 -6.215 1.00 94.75 107 GLY A CA 1
ATOM 833 C C . GLY A 1 107 ? 2.511 1.697 -7.416 1.00 94.75 107 GLY A C 1
ATOM 834 O O . GLY A 1 107 ? 1.655 0.820 -7.332 1.00 94.75 107 GLY A O 1
ATOM 835 N N . GLY A 1 108 ? 2.685 2.435 -8.508 1.00 91.75 108 GLY A N 1
ATOM 836 C CA . GLY A 1 108 ? 2.083 2.129 -9.803 1.00 91.75 108 GLY A CA 1
ATOM 837 C C . GLY A 1 108 ? 2.769 0.961 -10.508 1.00 91.75 108 GLY A C 1
ATOM 838 O O . GLY A 1 108 ? 3.617 0.278 -9.946 1.00 91.75 108 GLY A O 1
ATOM 839 N N . TRP A 1 109 ? 2.424 0.746 -11.773 1.00 92.00 109 TRP A N 1
ATOM 840 C CA . TRP A 1 109 ? 2.980 -0.365 -12.541 1.00 92.00 109 TRP A CA 1
ATOM 841 C C . TRP A 1 109 ? 4.528 -0.329 -12.562 1.00 92.00 109 TRP A C 1
ATOM 843 O O . TRP A 1 109 ? 5.100 0.694 -12.971 1.00 92.00 109 TRP A O 1
ATOM 853 N N . PRO A 1 110 ? 5.219 -1.418 -12.159 1.00 92.62 110 PRO A N 1
ATOM 854 C CA . PRO A 1 110 ? 6.675 -1.428 -11.974 1.00 92.62 110 PRO A CA 1
ATOM 855 C C . PRO A 1 110 ? 7.449 -1.485 -13.291 1.00 92.62 110 PRO A C 1
ATOM 857 O O . PRO A 1 110 ? 8.644 -1.205 -13.320 1.00 92.62 110 PRO A O 1
ATOM 860 N N . PHE A 1 111 ? 6.783 -1.864 -14.380 1.00 91.38 111 PHE A N 1
ATOM 861 C CA . PHE A 1 111 ? 7.395 -2.060 -15.690 1.00 91.38 111 PHE A CA 1
ATOM 862 C C . PHE A 1 111 ? 6.942 -0.985 -16.669 1.00 91.38 111 PHE A C 1
ATOM 864 O O . PHE A 1 111 ? 6.347 0.014 -16.275 1.00 91.38 111 PHE A O 1
ATOM 871 N N . LYS A 1 112 ? 7.176 -1.217 -17.958 1.00 87.62 112 LYS A N 1
ATOM 872 C CA . LYS A 1 112 ? 6.743 -0.328 -19.029 1.00 87.62 112 LYS A CA 1
ATOM 873 C C . LYS A 1 112 ? 5.237 -0.096 -19.009 1.00 87.62 112 LYS A C 1
ATOM 875 O O . LYS A 1 112 ? 4.461 -1.013 -19.292 1.00 87.62 112 LYS A O 1
ATOM 880 N N . LEU A 1 113 ? 4.840 1.139 -18.724 1.00 81.94 113 LEU A N 1
ATOM 881 C CA . LEU A 1 113 ? 3.477 1.606 -18.909 1.00 81.94 113 LEU A CA 1
ATOM 882 C C . LEU A 1 113 ? 3.172 1.696 -20.412 1.00 81.94 113 LEU A C 1
ATOM 884 O O . LEU A 1 113 ? 3.901 2.361 -21.152 1.00 81.94 113 LEU A O 1
ATOM 888 N N . PRO A 1 114 ? 2.109 1.036 -20.888 1.00 73.69 114 PRO A N 1
ATOM 889 C CA . PRO A 1 114 ? 1.672 1.175 -22.268 1.00 73.69 114 PRO A CA 1
ATOM 890 C C . PRO A 1 114 ? 1.090 2.571 -22.510 1.00 73.69 114 PRO A C 1
ATOM 892 O O . PRO A 1 114 ? 0.612 3.240 -21.590 1.00 73.69 114 PRO A O 1
ATOM 895 N N . SER A 1 115 ? 1.112 3.014 -23.765 1.00 70.69 115 SER A N 1
ATOM 896 C CA . SER A 1 115 ? 0.386 4.217 -24.167 1.00 70.69 115 SER A CA 1
ATOM 897 C C . SER A 1 115 ? -1.126 3.971 -24.079 1.00 70.69 115 SER A C 1
ATOM 899 O O . SER A 1 115 ? -1.626 2.923 -24.488 1.00 70.69 115 SER A O 1
ATOM 901 N N . GLY A 1 116 ? -1.869 4.927 -23.514 1.00 64.00 116 GLY A N 1
ATOM 902 C CA . GLY A 1 116 ? -3.313 4.788 -23.285 1.00 64.00 116 GLY A CA 1
ATOM 903 C C . GLY A 1 116 ? -3.813 5.577 -22.074 1.00 64.00 116 GLY A C 1
ATOM 904 O O . GLY A 1 116 ? -3.020 6.044 -21.263 1.00 64.00 116 GLY A O 1
ATOM 905 N N . TYR A 1 117 ? -5.135 5.759 -21.956 1.00 57.78 117 TYR A N 1
ATOM 906 C CA . TYR A 1 117 ? -5.776 6.474 -20.832 1.00 57.78 117 TYR A CA 1
ATOM 907 C C . TYR A 1 117 ? -5.212 7.886 -20.556 1.00 57.78 117 TYR A C 1
ATOM 909 O O . TYR A 1 117 ? -5.127 8.327 -19.415 1.00 57.78 117 TYR A O 1
ATOM 917 N N . GLY A 1 118 ? -4.811 8.609 -21.608 1.00 57.41 118 GLY A N 1
ATOM 918 C CA . GLY A 1 118 ? -4.219 9.946 -21.471 1.00 57.41 118 GLY A CA 1
ATOM 919 C C . GLY A 1 118 ? -2.754 9.953 -21.016 1.00 57.41 118 GLY A C 1
ATOM 920 O O . GLY A 1 118 ? -2.230 11.020 -20.717 1.00 57.41 118 GLY A O 1
ATOM 921 N N . ILE A 1 119 ? -2.088 8.793 -20.991 1.00 66.75 119 ILE A N 1
ATOM 922 C CA . ILE A 1 119 ? -0.660 8.644 -20.687 1.00 66.75 119 ILE A CA 1
ATOM 923 C C . ILE A 1 119 ? 0.099 8.386 -21.995 1.00 66.75 119 ILE A C 1
ATOM 925 O O . ILE A 1 119 ? -0.329 7.576 -22.824 1.00 66.75 119 ILE A O 1
ATOM 929 N N . SER A 1 120 ? 1.244 9.051 -22.170 1.00 68.50 120 SER A N 1
ATOM 930 C CA . SER A 1 120 ? 2.117 8.933 -23.350 1.00 68.50 120 SER A CA 1
ATOM 931 C C . SER A 1 120 ? 2.778 7.556 -23.519 1.00 68.50 120 SER A C 1
ATOM 933 O O . SER A 1 120 ? 3.364 7.293 -24.567 1.00 68.50 120 SER A O 1
ATOM 935 N N . GLY A 1 121 ? 2.637 6.659 -22.536 1.00 76.69 121 GLY A N 1
ATOM 936 C CA . GLY A 1 121 ? 3.411 5.423 -22.427 1.00 76.69 121 GLY A CA 1
ATOM 937 C C . GLY A 1 121 ? 4.867 5.696 -22.038 1.00 76.69 121 GLY A C 1
ATOM 938 O O . GLY A 1 121 ? 5.309 6.842 -22.042 1.00 76.69 121 GLY A O 1
ATOM 939 N N . GLU A 1 122 ? 5.592 4.636 -21.692 1.00 86.44 122 GLU A N 1
ATOM 940 C CA . GLU A 1 122 ? 7.021 4.674 -21.356 1.00 86.44 122 GLU A CA 1
ATOM 941 C C . GLU A 1 122 ? 7.863 3.980 -22.445 1.00 86.44 122 GLU A C 1
ATOM 943 O O . GLU A 1 122 ? 7.466 2.978 -23.059 1.00 86.44 122 GLU A O 1
ATOM 948 N N . SER A 1 123 ? 9.065 4.495 -22.679 1.00 89.88 123 SER A N 1
ATOM 949 C CA . SER A 1 123 ? 10.138 3.819 -23.414 1.00 89.88 123 SER A CA 1
ATOM 950 C C . SER A 1 123 ? 10.665 2.597 -22.645 1.00 89.88 123 SER A C 1
ATOM 952 O O . SER A 1 123 ? 10.366 2.401 -21.464 1.00 89.88 123 SER A O 1
ATOM 954 N N . ASP A 1 124 ? 11.419 1.723 -23.320 1.00 89.69 124 ASP A N 1
ATOM 955 C CA . ASP A 1 124 ? 12.043 0.580 -22.634 1.00 89.69 124 ASP A CA 1
ATOM 956 C C . ASP A 1 124 ? 13.126 1.078 -21.656 1.00 89.69 124 ASP A C 1
ATOM 958 O O . ASP A 1 124 ? 13.272 0.524 -20.571 1.00 89.69 124 ASP A O 1
ATOM 962 N N . GLU A 1 125 ? 13.814 2.172 -21.983 1.00 92.44 125 GLU A N 1
ATOM 963 C CA . GLU A 1 125 ? 14.849 2.808 -21.166 1.00 92.44 125 GLU A CA 1
ATOM 964 C C . GLU A 1 125 ? 14.287 3.426 -19.875 1.00 92.44 125 GLU A C 1
ATOM 966 O O . GLU A 1 125 ? 14.885 3.283 -18.800 1.00 92.44 125 GLU A O 1
ATOM 971 N N . GLU A 1 126 ? 13.127 4.087 -19.955 1.00 91.94 126 GLU A N 1
ATOM 972 C CA . GLU A 1 126 ? 12.402 4.601 -18.783 1.00 91.94 126 GLU A CA 1
ATOM 973 C C . GLU A 1 126 ? 11.943 3.449 -17.884 1.00 91.94 126 GLU A C 1
ATOM 975 O O . GLU A 1 126 ? 12.155 3.481 -16.669 1.00 91.94 126 GLU A O 1
ATOM 980 N N . ALA A 1 127 ? 11.390 2.389 -18.478 1.00 91.81 127 ALA A N 1
ATOM 981 C CA . ALA A 1 127 ? 10.948 1.207 -17.750 1.00 91.81 127 ALA A CA 1
ATOM 982 C C . ALA A 1 127 ? 12.111 0.467 -17.067 1.00 91.81 127 ALA A C 1
ATOM 984 O O . ALA A 1 127 ? 12.013 0.117 -15.891 1.00 91.81 127 ALA A O 1
ATOM 985 N N . GLU A 1 128 ? 13.235 0.268 -17.762 1.00 94.31 128 GLU A N 1
ATOM 986 C CA . GLU A 1 128 ? 14.445 -0.313 -17.175 1.00 94.31 128 GLU A CA 1
ATOM 987 C C . GLU A 1 128 ? 15.002 0.559 -16.053 1.00 94.31 128 GLU A C 1
ATOM 989 O O . GLU A 1 128 ? 15.467 0.036 -15.040 1.00 94.31 128 GLU A O 1
ATOM 994 N N . THR A 1 129 ? 14.941 1.883 -16.204 1.00 94.88 129 THR A N 1
ATOM 995 C CA . THR A 1 129 ? 15.378 2.810 -15.159 1.00 94.88 129 THR A CA 1
ATOM 996 C C . THR A 1 129 ? 14.504 2.718 -13.923 1.00 94.88 129 THR A C 1
ATOM 998 O O . THR A 1 129 ? 15.035 2.584 -12.824 1.00 94.88 129 THR A O 1
ATOM 1001 N N . LYS A 1 130 ? 13.183 2.678 -14.090 1.00 95.06 130 LYS A N 1
ATOM 1002 C CA . LYS A 1 130 ? 12.244 2.460 -12.987 1.00 95.06 130 LYS A CA 1
ATOM 1003 C C . LYS A 1 130 ? 12.497 1.133 -12.267 1.00 95.06 130 LYS A C 1
ATOM 1005 O O . LYS A 1 130 ? 12.595 1.117 -11.044 1.00 95.06 130 LYS A O 1
ATOM 1010 N N . VAL A 1 131 ? 12.669 0.036 -13.008 1.00 96.44 131 VAL A N 1
ATOM 1011 C CA . VAL A 1 131 ? 12.993 -1.278 -12.426 1.00 96.44 131 VAL A CA 1
ATOM 1012 C C . VAL A 1 131 ? 14.314 -1.233 -11.662 1.00 96.44 131 VAL A C 1
ATOM 1014 O O . VAL A 1 131 ? 14.394 -1.745 -10.549 1.00 96.44 131 VAL A O 1
ATOM 1017 N N . ARG A 1 132 ? 15.348 -0.606 -12.230 1.00 96.75 132 ARG A N 1
ATOM 1018 C CA . ARG A 1 132 ? 16.652 -0.464 -11.575 1.00 96.75 132 ARG A CA 1
ATOM 1019 C C . ARG A 1 132 ? 16.535 0.286 -10.252 1.00 96.75 132 ARG A C 1
ATOM 1021 O O . ARG A 1 132 ? 17.053 -0.207 -9.261 1.00 96.75 132 ARG A O 1
ATOM 1028 N N . LEU A 1 133 ? 15.797 1.398 -10.223 1.00 96.94 133 LEU A N 1
ATOM 1029 C CA . LEU A 1 133 ? 15.563 2.178 -9.004 1.00 96.94 133 LEU A CA 1
ATOM 1030 C C . LEU A 1 133 ? 14.856 1.352 -7.921 1.00 96.94 133 LEU A C 1
ATOM 1032 O O . LEU A 1 133 ? 15.243 1.414 -6.758 1.00 96.94 133 LEU A O 1
ATOM 1036 N N . LEU A 1 134 ? 13.859 0.538 -8.289 1.00 97.69 134 LEU A N 1
ATOM 1037 C CA . LEU A 1 134 ? 13.198 -0.376 -7.348 1.00 97.69 134 LEU A CA 1
ATOM 1038 C C . LEU A 1 134 ? 14.193 -1.380 -6.749 1.00 97.69 134 LEU A C 1
ATOM 1040 O O . LEU A 1 134 ? 14.240 -1.556 -5.533 1.00 97.69 134 LEU A O 1
ATOM 1044 N N . LEU A 1 135 ? 15.010 -2.011 -7.593 1.00 97.56 135 LEU A N 1
ATOM 1045 C CA . LEU A 1 135 ? 15.989 -3.004 -7.153 1.00 97.56 135 LEU A CA 1
ATOM 1046 C C . LEU A 1 135 ? 17.117 -2.378 -6.307 1.00 97.56 135 LEU A C 1
ATOM 1048 O O . LEU A 1 135 ? 17.511 -2.955 -5.298 1.00 97.56 135 LEU A O 1
ATOM 1052 N N . GLU A 1 136 ? 17.611 -1.192 -6.673 1.00 96.12 136 GLU A N 1
ATOM 1053 C CA . GLU A 1 136 ? 18.608 -0.426 -5.903 1.00 96.12 136 GLU A CA 1
ATOM 1054 C C . GLU A 1 136 ? 18.069 0.017 -4.539 1.00 96.12 136 GLU A C 1
ATOM 1056 O O . GLU A 1 136 ? 18.818 0.078 -3.565 1.00 96.12 136 GLU A O 1
ATOM 1061 N N . ALA A 1 137 ? 16.762 0.262 -4.445 1.00 96.00 137 ALA A N 1
ATOM 1062 C CA . ALA A 1 137 ? 16.081 0.520 -3.183 1.00 96.00 137 ALA A CA 1
ATOM 1063 C C . ALA A 1 137 ? 15.825 -0.751 -2.350 1.00 96.00 137 ALA A C 1
ATOM 1065 O O . ALA A 1 137 ? 15.185 -0.688 -1.302 1.00 96.00 137 ALA A O 1
ATOM 1066 N N . GLY A 1 138 ? 16.318 -1.905 -2.806 1.00 96.38 138 GLY A N 1
ATOM 1067 C CA . GLY A 1 138 ? 16.259 -3.172 -2.090 1.00 96.38 138 GLY A CA 1
ATOM 1068 C C . GLY A 1 138 ? 14.982 -3.974 -2.312 1.00 96.38 138 GLY A C 1
ATOM 1069 O O . GLY A 1 138 ? 14.821 -4.983 -1.637 1.00 96.38 138 GLY A O 1
ATOM 1070 N N . VAL A 1 139 ? 14.092 -3.579 -3.235 1.00 97.69 139 VAL A N 1
ATOM 1071 C CA . VAL A 1 139 ? 12.860 -4.332 -3.534 1.00 97.69 139 VAL A CA 1
ATOM 1072 C C . VAL A 1 139 ? 13.199 -5.757 -3.970 1.00 97.69 139 VAL A C 1
ATOM 1074 O O . VAL A 1 139 ? 13.882 -5.975 -4.972 1.00 97.69 139 VAL A O 1
ATOM 1077 N N . THR A 1 140 ? 12.657 -6.734 -3.243 1.00 97.62 140 THR A N 1
ATOM 1078 C CA . THR A 1 140 ? 12.850 -8.167 -3.505 1.00 97.62 140 THR A CA 1
ATOM 1079 C C . THR A 1 140 ? 11.554 -8.897 -3.829 1.00 97.62 140 THR A C 1
ATOM 1081 O O . THR A 1 140 ? 11.605 -9.925 -4.500 1.00 97.62 140 THR A O 1
ATOM 1084 N N . THR A 1 141 ? 10.394 -8.370 -3.435 1.00 98.31 141 THR A N 1
ATOM 1085 C CA . THR A 1 141 ? 9.096 -9.021 -3.663 1.00 98.31 141 THR A CA 1
ATOM 1086 C C . THR A 1 141 ? 8.145 -8.076 -4.397 1.00 98.31 141 THR A C 1
ATOM 1088 O O . THR A 1 141 ? 7.801 -7.012 -3.893 1.00 98.31 141 THR A O 1
ATOM 1091 N N . PHE A 1 142 ? 7.692 -8.461 -5.591 1.00 98.19 142 PHE A N 1
ATOM 1092 C CA . PHE A 1 142 ? 6.749 -7.692 -6.407 1.00 98.19 142 PHE A CA 1
ATOM 1093 C C . PHE A 1 142 ? 5.348 -8.290 -6.285 1.00 98.19 142 PHE A C 1
ATOM 1095 O O . PHE A 1 142 ? 5.073 -9.355 -6.839 1.00 98.19 142 PHE A O 1
ATOM 1102 N N . VAL A 1 143 ? 4.451 -7.581 -5.604 1.00 98.31 143 VAL A N 1
ATOM 1103 C CA . VAL A 1 143 ? 3.081 -8.034 -5.340 1.00 98.31 143 VAL A CA 1
ATOM 1104 C C . VAL A 1 143 ? 2.141 -7.431 -6.376 1.00 98.31 143 VAL A C 1
ATOM 1106 O O . VAL A 1 143 ? 1.970 -6.211 -6.424 1.00 98.31 143 VAL A O 1
ATOM 1109 N N . ASN A 1 144 ? 1.526 -8.279 -7.203 1.00 96.12 144 ASN A N 1
ATOM 1110 C CA . ASN A 1 144 ? 0.650 -7.825 -8.282 1.00 96.12 144 ASN A CA 1
ATOM 1111 C C . ASN A 1 144 ? -0.835 -7.866 -7.896 1.00 96.12 144 ASN A C 1
ATOM 1113 O O . ASN A 1 144 ? -1.391 -8.945 -7.676 1.00 96.12 144 ASN A O 1
ATOM 1117 N N . LEU A 1 145 ? -1.489 -6.702 -7.898 1.00 96.00 145 LEU A N 1
ATOM 1118 C CA . LEU A 1 145 ? -2.929 -6.580 -7.645 1.00 96.00 145 LEU A CA 1
ATOM 1119 C C . LEU A 1 145 ? -3.770 -6.447 -8.924 1.00 96.00 145 LEU A C 1
ATOM 1121 O O . LEU A 1 145 ? -4.994 -6.328 -8.851 1.00 96.00 145 LEU A O 1
ATOM 1125 N N . THR A 1 146 ? -3.142 -6.419 -10.103 1.00 90.44 146 THR A N 1
ATOM 1126 C CA . THR A 1 146 ? -3.863 -6.235 -11.367 1.00 90.44 146 THR A CA 1
ATOM 1127 C C . THR A 1 146 ? -4.569 -7.510 -11.812 1.00 90.44 146 THR A C 1
ATOM 1129 O O . THR A 1 146 ? -4.090 -8.627 -11.594 1.00 90.44 146 THR A O 1
ATOM 1132 N N . GLN A 1 147 ? -5.736 -7.351 -12.432 1.00 85.38 147 GLN A N 1
ATOM 1133 C CA . GLN A 1 147 ? -6.523 -8.453 -12.957 1.00 85.38 147 GLN A CA 1
ATOM 1134 C C . GLN A 1 147 ? -6.360 -8.502 -14.469 1.00 85.38 147 GLN A C 1
ATOM 1136 O O . GLN A 1 147 ? -6.696 -7.563 -15.176 1.00 85.38 147 GLN A O 1
ATOM 1141 N N . SER A 1 148 ? -5.928 -9.641 -15.002 1.00 67.31 148 SER A N 1
ATOM 1142 C CA . SER A 1 148 ? -5.811 -9.860 -16.448 1.00 67.31 148 SER A CA 1
ATOM 1143 C C . SER A 1 148 ? -7.185 -9.993 -17.135 1.00 67.31 148 SER A C 1
ATOM 1145 O O . SER A 1 148 ? -7.482 -11.021 -17.734 1.00 67.31 148 SER A O 1
ATOM 1147 N N . THR A 1 149 ? -8.062 -8.991 -17.026 1.00 58.62 149 THR A N 1
ATOM 1148 C CA . THR A 1 149 ? -9.280 -8.863 -17.846 1.00 58.62 149 THR A CA 1
ATOM 1149 C C . THR A 1 149 ? -8.961 -8.130 -19.140 1.00 58.62 149 THR A C 1
ATOM 1151 O O . THR A 1 149 ? -7.979 -7.400 -19.202 1.00 58.62 149 THR A O 1
ATOM 1154 N N . THR A 1 150 ? -9.797 -8.282 -20.170 1.00 49.50 150 THR A N 1
ATOM 1155 C CA . THR A 1 150 ? -9.569 -7.762 -21.529 1.00 49.50 150 THR A CA 1
ATOM 1156 C C . THR A 1 150 ? -9.173 -6.281 -21.576 1.00 49.50 150 THR A C 1
ATOM 1158 O O . THR A 1 150 ? -8.363 -5.925 -22.414 1.00 49.50 150 THR A O 1
ATOM 1161 N N . HIS A 1 151 ? -9.649 -5.416 -20.673 1.00 52.50 151 HIS A N 1
ATOM 1162 C CA . HIS A 1 151 ?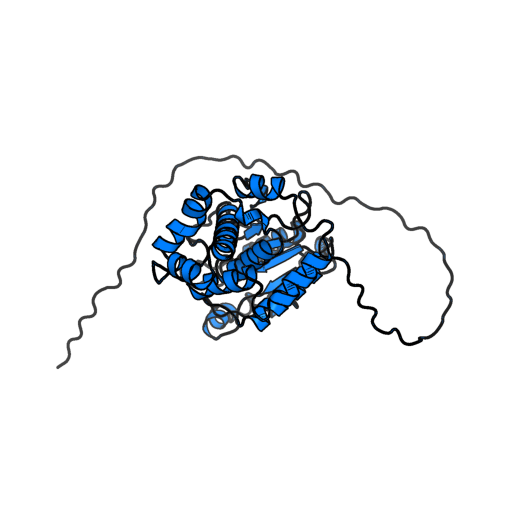 -9.264 -3.995 -20.666 1.00 52.50 151 HIS A CA 1
ATOM 1163 C C . HIS A 1 151 ? -7.864 -3.730 -20.077 1.00 52.50 151 HIS A C 1
ATOM 1165 O O . HIS A 1 151 ? -7.115 -2.943 -20.653 1.00 52.50 151 HIS A O 1
ATOM 1171 N N . GLU A 1 152 ? -7.457 -4.431 -19.010 1.00 58.62 152 GLU A N 1
ATOM 1172 C CA . GLU A 1 152 ? -6.072 -4.383 -18.497 1.00 58.62 152 GLU A CA 1
ATOM 1173 C C . GLU A 1 152 ? -5.110 -5.202 -19.384 1.00 58.62 152 GLU A C 1
ATOM 1175 O O . GLU A 1 152 ? -3.937 -4.863 -19.533 1.00 58.62 152 GLU A O 1
ATOM 1180 N N . LEU A 1 153 ? -5.621 -6.246 -20.048 1.00 51.19 153 LEU A N 1
ATOM 1181 C CA . LEU A 1 153 ? -4.922 -7.025 -21.070 1.00 51.19 153 LEU A CA 1
ATOM 1182 C C . LEU A 1 153 ? -4.715 -6.234 -22.352 1.00 51.19 153 LEU A C 1
ATOM 1184 O O . LEU A 1 153 ? -3.670 -6.391 -22.950 1.00 51.19 153 LEU A O 1
ATOM 1188 N N . LEU A 1 154 ? -5.637 -5.379 -22.801 1.00 52.03 154 LEU A N 1
ATOM 1189 C CA . LEU A 1 154 ? -5.412 -4.556 -23.999 1.00 52.03 154 LEU A CA 1
ATOM 1190 C C . LEU A 1 154 ? -4.187 -3.650 -23.816 1.00 52.03 154 LEU A C 1
ATOM 1192 O O . LEU A 1 154 ? -3.397 -3.490 -24.742 1.00 52.03 154 LEU A O 1
ATOM 1196 N N . LEU A 1 155 ? -3.959 -3.182 -22.590 1.00 52.66 155 LEU A N 1
ATOM 1197 C CA . LEU A 1 155 ? -2.735 -2.500 -22.176 1.00 52.66 155 LEU A CA 1
ATOM 1198 C C . LEU A 1 155 ? -1.527 -3.465 -22.112 1.00 52.66 155 LEU A C 1
ATOM 1200 O O . LEU A 1 155 ? -0.436 -3.114 -22.553 1.00 52.66 155 LEU A O 1
ATOM 1204 N N . SER A 1 156 ? -1.709 -4.706 -21.645 1.00 47.84 156 SER A N 1
ATOM 1205 C CA . SER A 1 156 ? -0.648 -5.731 -21.586 1.00 47.84 156 SER A CA 1
ATOM 1206 C C . SER A 1 156 ? -0.425 -6.542 -22.880 1.00 47.84 156 SER A C 1
ATOM 1208 O O . SER A 1 156 ? 0.454 -7.405 -22.904 1.00 47.84 156 SER A O 1
ATOM 1210 N N . THR A 1 157 ? -1.235 -6.342 -23.925 1.00 44.16 157 THR A N 1
ATOM 1211 C CA . THR A 1 157 ? -1.136 -7.036 -25.227 1.00 44.16 157 THR A CA 1
ATOM 1212 C C . THR A 1 157 ? -0.062 -6.422 -26.110 1.00 44.16 157 THR A C 1
ATOM 1214 O O . THR A 1 157 ? 0.408 -7.071 -27.044 1.00 44.16 157 THR A O 1
ATOM 1217 N N . ALA A 1 158 ? 0.423 -5.230 -25.750 1.00 56.19 158 ALA A N 1
ATOM 1218 C CA . ALA A 1 158 ? 1.800 -4.870 -26.019 1.00 56.19 158 ALA A CA 1
ATOM 1219 C C . ALA A 1 158 ? 2.665 -5.888 -25.258 1.00 56.19 158 ALA A C 1
ATOM 1221 O O . ALA A 1 158 ? 2.874 -5.774 -24.051 1.00 56.19 158 ALA A O 1
ATOM 1222 N N . SER A 1 159 ? 3.078 -6.958 -25.946 1.00 60.66 159 SER A N 1
ATOM 1223 C CA . SER A 1 159 ? 3.777 -8.116 -25.365 1.00 60.66 159 SER A CA 1
ATOM 1224 C C . SER A 1 159 ? 4.944 -7.717 -24.454 1.00 60.66 159 SER A C 1
ATOM 1226 O O . SER A 1 159 ? 5.250 -8.422 -23.492 1.00 60.66 159 SER A O 1
ATOM 1228 N N . ASN A 1 160 ? 5.529 -6.548 -24.714 1.00 72.62 160 ASN A N 1
ATOM 1229 C CA . ASN A 1 160 ? 6.623 -5.928 -23.987 1.00 72.62 160 ASN A CA 1
ATOM 1230 C C . ASN A 1 160 ? 6.250 -5.243 -22.661 1.00 72.62 160 ASN A C 1
ATOM 1232 O O . ASN A 1 160 ? 7.166 -4.756 -22.016 1.00 72.62 160 ASN A O 1
ATOM 1236 N N . SER A 1 161 ? 4.988 -5.190 -22.225 1.00 76.19 161 SER A N 1
ATOM 1237 C CA . SER A 1 161 ? 4.581 -4.586 -20.935 1.00 76.19 161 SER A CA 1
ATOM 1238 C C . SER A 1 161 ? 4.137 -5.608 -19.884 1.00 76.19 161 SER A C 1
ATOM 1240 O O . SER A 1 161 ? 3.894 -5.246 -18.735 1.00 76.19 161 SER A O 1
ATOM 1242 N N . SER A 1 162 ? 4.039 -6.888 -20.252 1.00 83.94 162 SER A N 1
ATOM 1243 C CA . SER A 1 162 ? 3.569 -7.957 -19.366 1.00 83.94 162 SER A CA 1
ATOM 1244 C C . SER A 1 162 ? 4.627 -8.420 -18.354 1.00 83.94 162 SER A C 1
ATOM 1246 O O . SER A 1 162 ? 5.832 -8.339 -18.604 1.00 83.94 162 SER A O 1
ATOM 1248 N N . TYR A 1 163 ? 4.166 -9.007 -17.245 1.00 88.12 163 TYR A N 1
ATOM 1249 C CA . TYR A 1 163 ? 5.021 -9.725 -16.291 1.00 88.12 163 TYR A CA 1
ATOM 1250 C C . TYR A 1 163 ? 5.869 -10.806 -16.976 1.00 88.12 163 TYR A C 1
ATOM 1252 O O . TYR A 1 163 ? 7.069 -10.876 -16.747 1.00 88.12 163 TYR A O 1
ATOM 1260 N N . ALA A 1 164 ? 5.281 -11.586 -17.890 1.00 87.44 164 ALA A N 1
ATOM 1261 C CA . ALA A 1 164 ? 5.997 -12.635 -18.620 1.00 87.44 164 ALA A CA 1
ATOM 1262 C C . ALA A 1 164 ? 7.194 -12.096 -19.430 1.00 87.44 164 ALA A C 1
ATOM 1264 O O . ALA A 1 164 ? 8.207 -12.779 -19.560 1.00 87.44 164 ALA A O 1
ATOM 1265 N N . SER A 1 165 ? 7.098 -10.865 -19.945 1.00 87.88 165 SER A N 1
ATOM 1266 C CA . SER A 1 165 ? 8.194 -10.202 -20.661 1.00 87.88 165 SER A CA 1
ATOM 1267 C C . SER A 1 165 ? 9.228 -9.576 -19.722 1.00 87.88 165 SER A C 1
ATOM 1269 O O . SER A 1 165 ? 10.424 -9.600 -20.019 1.00 87.88 165 SER A O 1
ATOM 1271 N N . TRP A 1 166 ? 8.791 -8.988 -18.606 1.00 91.75 166 TRP A N 1
ATOM 1272 C CA . TRP A 1 166 ? 9.676 -8.230 -17.718 1.00 91.75 166 TRP A CA 1
ATOM 1273 C C . TRP A 1 166 ? 10.339 -9.061 -16.629 1.00 91.75 166 TRP A C 1
ATOM 1275 O O . TRP A 1 166 ? 11.484 -8.768 -16.303 1.00 91.75 166 TRP A O 1
ATOM 1285 N N . GLU A 1 167 ? 9.706 -10.111 -16.102 1.00 94.00 167 GLU A N 1
ATOM 1286 C CA . GLU A 1 167 ? 10.292 -10.946 -15.045 1.00 94.00 167 GLU A CA 1
ATOM 1287 C C . GLU A 1 167 ? 11.712 -11.444 -15.401 1.00 94.00 167 GLU A C 1
ATOM 1289 O O . GLU A 1 167 ? 12.621 -11.240 -14.590 1.00 94.00 167 GLU A O 1
ATOM 1294 N N . PRO A 1 168 ? 11.986 -12.002 -16.606 1.00 94.81 168 PRO A N 1
ATOM 1295 C CA . PRO A 1 168 ? 13.347 -12.398 -16.978 1.00 94.81 168 PRO A CA 1
ATOM 1296 C C . PRO A 1 168 ? 14.333 -11.220 -17.020 1.00 94.81 168 PRO A C 1
ATOM 1298 O O . PRO A 1 168 ? 15.480 -11.358 -16.592 1.00 94.81 168 PRO A O 1
ATOM 1301 N N . ARG A 1 169 ? 13.888 -10.046 -17.493 1.00 94.69 169 ARG A N 1
ATOM 1302 C CA . ARG A 1 169 ? 14.713 -8.826 -17.555 1.00 94.69 169 ARG A CA 1
ATOM 1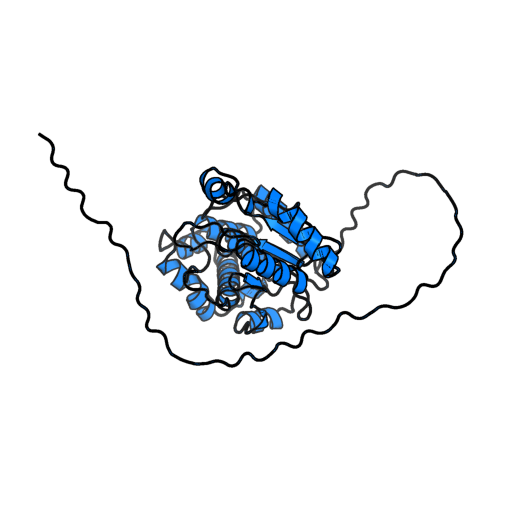303 C C . ARG A 1 169 ? 15.046 -8.318 -16.154 1.00 94.69 169 ARG A C 1
ATOM 1305 O O . ARG A 1 169 ? 16.201 -8.015 -15.873 1.00 94.69 169 ARG A O 1
ATOM 1312 N N . VAL A 1 170 ? 14.058 -8.282 -15.261 1.00 95.88 170 VAL A N 1
ATOM 1313 C CA . VAL A 1 170 ? 14.217 -7.834 -13.872 1.00 95.88 170 VAL A CA 1
ATOM 1314 C C . VAL A 1 170 ? 15.163 -8.773 -13.121 1.00 95.88 170 VAL A C 1
ATOM 1316 O O . VAL A 1 170 ? 16.040 -8.299 -12.410 1.00 95.88 170 VAL A O 1
ATOM 1319 N N . ARG A 1 171 ? 15.072 -10.095 -13.330 1.00 96.44 171 ARG A N 1
ATOM 1320 C CA . ARG A 1 171 ? 16.024 -11.066 -12.753 1.00 96.44 171 ARG A CA 1
ATOM 1321 C C . ARG A 1 171 ? 17.454 -10.860 -13.251 1.00 96.44 171 ARG A C 1
ATOM 1323 O O . ARG A 1 171 ? 18.395 -10.934 -12.458 1.00 96.44 171 ARG A O 1
ATOM 1330 N N . LEU A 1 172 ? 17.624 -10.569 -14.540 1.00 95.31 172 LEU A N 1
ATOM 1331 C CA . LEU A 1 172 ? 18.933 -10.252 -15.109 1.00 95.31 172 LEU A CA 1
ATOM 1332 C C . LEU A 1 172 ? 19.505 -8.955 -14.516 1.00 95.31 172 LEU A C 1
ATOM 1334 O O . LEU A 1 172 ? 20.674 -8.925 -14.135 1.00 95.31 172 LEU A O 1
ATOM 1338 N N . LEU A 1 173 ? 18.687 -7.904 -14.399 1.00 94.94 173 LEU A N 1
ATOM 1339 C CA . LEU A 1 173 ? 19.070 -6.648 -13.747 1.00 94.94 173 LEU A CA 1
ATOM 1340 C C . LEU A 1 173 ? 19.417 -6.866 -12.268 1.00 94.94 173 LEU A C 1
ATOM 1342 O O . LEU A 1 173 ? 20.456 -6.392 -11.818 1.00 94.94 173 LEU A O 1
ATOM 1346 N N . GLY A 1 174 ? 18.613 -7.651 -11.548 1.00 94.69 174 GLY A N 1
ATOM 1347 C CA . GLY A 1 174 ? 18.850 -8.019 -10.153 1.00 94.69 174 GLY A CA 1
ATOM 1348 C C . GLY A 1 174 ? 20.197 -8.710 -9.961 1.00 94.69 174 GLY A C 1
ATOM 1349 O O . GLY A 1 174 ? 20.982 -8.303 -9.110 1.00 94.69 174 GLY A O 1
ATOM 1350 N N . THR A 1 175 ? 20.532 -9.666 -10.833 1.00 94.12 175 THR A N 1
ATOM 1351 C CA . THR A 1 175 ? 21.831 -10.361 -10.799 1.00 94.12 175 THR A CA 1
ATOM 1352 C C . THR A 1 175 ? 23.004 -9.390 -10.968 1.00 94.12 175 THR A C 1
ATOM 1354 O O . THR A 1 175 ? 24.012 -9.525 -10.280 1.00 94.12 175 THR A O 1
ATOM 1357 N N . ARG A 1 176 ? 22.878 -8.378 -11.841 1.00 92.19 176 ARG A N 1
ATOM 1358 C CA . ARG A 1 176 ? 23.936 -7.374 -12.069 1.00 92.19 176 ARG A CA 1
ATOM 1359 C C . ARG A 1 176 ? 24.204 -6.496 -10.849 1.00 92.19 176 ARG A C 1
ATOM 1361 O O . ARG A 1 176 ? 25.329 -6.035 -10.696 1.00 92.19 176 ARG A O 1
ATOM 1368 N N . ILE A 1 177 ? 23.197 -6.270 -10.006 1.00 91.12 177 ILE A N 1
ATOM 1369 C CA . ILE A 1 177 ? 23.319 -5.428 -8.809 1.00 91.12 177 ILE A CA 1
ATOM 1370 C C . ILE A 1 177 ? 23.404 -6.232 -7.501 1.00 91.12 177 ILE A C 1
ATOM 1372 O O . ILE A 1 177 ? 23.418 -5.648 -6.423 1.00 91.12 177 ILE A O 1
ATOM 1376 N N . GLY A 1 178 ? 23.463 -7.565 -7.582 1.00 89.62 178 GLY A N 1
ATOM 1377 C CA . GLY A 1 178 ? 23.573 -8.446 -6.416 1.00 89.62 178 GLY A CA 1
ATOM 1378 C C . GLY A 1 178 ? 22.256 -8.759 -5.692 1.00 89.62 178 GLY A C 1
ATOM 1379 O O . GLY A 1 178 ? 22.296 -9.310 -4.596 1.00 89.62 178 GLY A O 1
ATOM 1380 N N . ALA A 1 179 ? 21.095 -8.465 -6.283 1.00 87.56 179 ALA A N 1
ATOM 1381 C CA . ALA A 1 179 ? 19.794 -8.876 -5.753 1.00 87.56 179 ALA A CA 1
ATOM 1382 C C . ALA A 1 179 ? 19.521 -10.350 -6.114 1.00 87.56 179 ALA A C 1
ATOM 1384 O O . ALA A 1 179 ? 19.149 -10.666 -7.247 1.00 87.56 179 ALA A O 1
ATOM 1385 N N . SER A 1 180 ? 19.739 -11.267 -5.168 1.00 70.44 180 SER A N 1
ATOM 1386 C CA . SER A 1 180 ? 19.774 -12.715 -5.437 1.00 70.44 180 SER A CA 1
ATOM 1387 C C . SER A 1 180 ? 18.443 -13.460 -5.254 1.00 70.44 180 SER A C 1
ATOM 1389 O O . SER A 1 180 ? 18.340 -14.599 -5.707 1.00 70.44 180 SER A O 1
ATOM 1391 N N . THR A 1 181 ? 17.396 -12.835 -4.696 1.00 89.56 181 THR A N 1
ATOM 1392 C CA . THR A 1 181 ? 16.140 -13.545 -4.363 1.00 89.56 181 THR A CA 1
ATOM 1393 C C . THR A 1 181 ? 14.884 -12.742 -4.705 1.00 89.56 181 THR A C 1
ATOM 1395 O O . THR A 1 181 ? 14.147 -12.296 -3.828 1.00 89.56 181 THR A O 1
ATOM 1398 N N . LEU A 1 182 ? 14.609 -12.577 -6.003 1.00 96.56 182 LEU A N 1
ATOM 1399 C CA . LEU A 1 182 ? 13.393 -11.894 -6.455 1.00 96.56 182 LEU A CA 1
ATOM 1400 C C . LEU A 1 182 ? 12.163 -12.814 -6.451 1.00 96.56 182 LEU A C 1
ATOM 1402 O O . LEU A 1 182 ? 12.173 -13.877 -7.088 1.00 96.56 182 LEU A O 1
ATOM 1406 N N . ASN A 1 183 ? 11.095 -12.360 -5.798 1.00 97.19 183 ASN A N 1
ATOM 1407 C CA . ASN A 1 183 ? 9.798 -13.017 -5.705 1.00 97.19 183 ASN A CA 1
ATOM 1408 C C . ASN A 1 183 ? 8.735 -12.262 -6.532 1.00 97.19 183 ASN A C 1
ATOM 1410 O O . ASN A 1 183 ? 8.563 -11.054 -6.391 1.00 97.19 183 ASN A O 1
ATOM 1414 N N . PHE A 1 184 ? 8.017 -12.989 -7.392 1.00 96.38 184 PHE A N 1
ATOM 1415 C CA . PHE A 1 184 ? 6.900 -12.485 -8.207 1.00 96.38 184 PHE A CA 1
ATOM 1416 C C . PHE A 1 184 ? 5.651 -13.384 -8.080 1.00 96.38 184 PHE A C 1
ATOM 1418 O O . PHE A 1 184 ? 4.718 -13.269 -8.880 1.00 96.38 184 PHE A O 1
ATOM 1425 N N . SER A 1 185 ? 5.641 -14.337 -7.134 1.00 96.62 185 SER A N 1
ATOM 1426 C CA . SER A 1 185 ? 4.556 -15.320 -6.999 1.00 96.62 185 SER A CA 1
ATOM 1427 C C . SER A 1 185 ? 3.305 -14.741 -6.347 1.00 96.62 185 SER A C 1
ATOM 1429 O O . SER A 1 185 ? 2.214 -15.246 -6.603 1.00 96.62 185 SER A O 1
ATOM 1431 N N . ILE A 1 186 ? 3.449 -13.677 -5.553 1.00 97.69 186 ILE A N 1
ATOM 1432 C CA . ILE A 1 186 ? 2.351 -13.095 -4.780 1.00 97.69 186 ILE A CA 1
ATOM 1433 C C . ILE A 1 186 ? 1.469 -12.249 -5.692 1.00 97.69 186 ILE A C 1
ATOM 1435 O O . ILE A 1 186 ? 1.875 -11.210 -6.227 1.00 97.69 186 ILE A O 1
ATOM 1439 N N . LYS A 1 187 ? 0.237 -12.715 -5.883 1.00 95.69 187 LYS A N 1
ATOM 1440 C CA . LYS A 1 187 ? -0.753 -12.085 -6.755 1.00 95.69 187 LYS A CA 1
ATOM 1441 C C . LYS A 1 187 ? -2.113 -12.130 -6.080 1.00 95.69 187 LYS A C 1
ATOM 1443 O O . LYS A 1 187 ? -2.539 -13.182 -5.614 1.00 95.69 187 LYS A O 1
ATOM 1448 N N . CYS A 1 188 ? -2.821 -11.010 -6.095 1.00 96.38 188 CYS A N 1
ATOM 1449 C CA . CYS A 1 188 ? -4.209 -10.936 -5.653 1.00 96.38 188 CYS A CA 1
ATOM 1450 C C . CYS A 1 188 ? -4.988 -10.066 -6.640 1.00 96.38 188 CYS A C 1
ATOM 1452 O O . CYS A 1 188 ? -5.103 -8.857 -6.440 1.00 96.38 188 CYS A O 1
ATOM 1454 N N . PRO A 1 189 ? -5.454 -10.658 -7.754 1.00 92.75 189 PRO A N 1
ATOM 1455 C CA . PRO A 1 189 ? -6.152 -9.919 -8.793 1.00 92.75 189 PRO A CA 1
ATOM 1456 C C . PRO A 1 189 ? -7.381 -9.199 -8.233 1.00 92.75 189 PRO A C 1
ATOM 1458 O O . PRO A 1 189 ? -8.278 -9.829 -7.672 1.00 92.75 189 PRO A O 1
ATOM 1461 N N . MET A 1 190 ? -7.425 -7.882 -8.413 1.00 93.56 190 MET A N 1
ATOM 1462 C CA . MET A 1 190 ? -8.553 -7.028 -8.052 1.00 93.56 190 MET A CA 1
ATOM 1463 C C . MET A 1 190 ? -9.039 -6.285 -9.303 1.00 93.56 190 MET A C 1
ATOM 1465 O O . MET A 1 190 ? -8.196 -5.767 -10.051 1.00 93.56 190 MET A O 1
ATOM 1469 N N . PRO A 1 191 ? -10.363 -6.189 -9.529 1.00 90.94 191 PRO A N 1
ATOM 1470 C CA . PRO A 1 191 ? -10.905 -5.369 -10.607 1.00 90.94 191 PRO A CA 1
ATOM 1471 C C . PRO A 1 191 ? -10.487 -3.908 -10.420 1.00 90.94 191 PRO A C 1
ATOM 1473 O O . PRO A 1 191 ? -10.310 -3.441 -9.289 1.00 90.94 191 PRO A O 1
ATOM 1476 N N . ASP A 1 192 ? -10.305 -3.182 -11.524 1.00 86.19 192 ASP A N 1
ATOM 1477 C CA . ASP A 1 192 ? -9.952 -1.766 -11.445 1.00 86.19 192 ASP A CA 1
ATOM 1478 C C . ASP A 1 192 ? -11.034 -0.965 -10.712 1.00 86.19 192 ASP A C 1
ATOM 1480 O O . ASP A 1 192 ? -12.220 -1.267 -10.831 1.00 86.19 192 ASP A O 1
ATOM 1484 N N . GLU A 1 193 ? -10.606 0.002 -9.893 1.00 84.62 193 GLU A N 1
ATOM 1485 C CA . GLU A 1 193 ? -11.457 0.794 -8.976 1.00 84.62 193 GLU A CA 1
ATOM 1486 C C . GLU A 1 193 ? -12.296 -0.006 -7.951 1.00 84.62 193 GLU A C 1
ATOM 1488 O O . GLU A 1 193 ? -12.990 0.580 -7.114 1.00 84.62 193 GLU A O 1
ATOM 1493 N N . GLY A 1 194 ? -12.190 -1.336 -7.950 1.00 90.88 194 GLY A N 1
ATOM 1494 C CA . GLY A 1 194 ? -12.945 -2.228 -7.081 1.00 90.88 194 GLY A CA 1
ATOM 1495 C C . GLY A 1 194 ? -12.108 -2.869 -5.977 1.00 90.88 194 GLY A C 1
ATOM 1496 O O . GLY A 1 194 ? -11.039 -2.380 -5.596 1.00 90.88 194 GLY A O 1
ATOM 1497 N N . VAL A 1 195 ? -12.642 -3.978 -5.469 1.00 95.56 195 VAL A N 1
ATOM 1498 C CA . VAL A 1 195 ? -12.083 -4.817 -4.403 1.00 95.56 195 VAL A CA 1
ATOM 1499 C C . VAL A 1 195 ? -12.151 -6.294 -4.796 1.00 95.56 195 VAL A C 1
ATOM 1501 O O . VAL A 1 195 ? -12.919 -6.678 -5.678 1.00 95.56 195 VAL A O 1
ATOM 1504 N N . THR A 1 196 ? -11.350 -7.130 -4.138 1.00 96.19 196 THR A N 1
ATOM 1505 C CA . THR A 1 196 ? -11.501 -8.596 -4.175 1.00 96.19 196 THR A CA 1
ATOM 1506 C C . THR A 1 196 ? -12.394 -9.073 -3.023 1.00 96.19 196 THR A C 1
ATOM 1508 O O . THR A 1 196 ? -12.841 -8.264 -2.211 1.00 96.19 196 THR A O 1
ATOM 1511 N N . SER A 1 197 ? -12.664 -10.374 -2.917 1.00 97.56 197 SER A N 1
ATOM 1512 C CA . SER A 1 197 ? -13.363 -10.943 -1.755 1.00 97.56 197 SER A CA 1
ATOM 1513 C C . SER A 1 197 ? -12.521 -10.832 -0.482 1.00 97.56 197 SER A C 1
ATOM 1515 O O . SER A 1 197 ? -11.298 -10.966 -0.547 1.00 97.56 197 SER A O 1
ATOM 1517 N N . ASP A 1 198 ? -13.166 -10.721 0.675 1.00 98.31 198 ASP A N 1
ATOM 1518 C CA . ASP A 1 198 ? -12.472 -10.626 1.963 1.00 98.31 198 ASP A CA 1
ATOM 1519 C C . ASP A 1 198 ? -11.565 -11.839 2.251 1.00 98.31 198 ASP A C 1
ATOM 1521 O O . ASP A 1 198 ? -10.477 -11.656 2.784 1.00 98.31 198 ASP A O 1
ATOM 1525 N N . ASP A 1 199 ? -11.926 -13.056 1.821 1.00 98.25 199 ASP A N 1
ATOM 1526 C CA . ASP A 1 199 ? -11.064 -14.245 1.955 1.00 98.25 199 ASP A CA 1
ATOM 1527 C C . ASP A 1 199 ? -9.739 -14.110 1.191 1.00 98.25 199 ASP A C 1
ATOM 1529 O O . ASP A 1 199 ? -8.665 -14.406 1.723 1.00 98.25 199 ASP A O 1
ATOM 1533 N N . LEU A 1 200 ? -9.809 -13.639 -0.059 1.00 98.12 200 LEU A N 1
ATOM 1534 C CA . LEU A 1 200 ? -8.635 -13.410 -0.906 1.00 98.12 200 LEU A CA 1
ATOM 1535 C C . LEU A 1 200 ? -7.771 -12.265 -0.376 1.00 98.12 200 LEU A C 1
ATOM 1537 O O . LEU A 1 200 ? -6.546 -12.376 -0.402 1.00 98.12 200 LEU A O 1
ATOM 1541 N N . LEU A 1 201 ? -8.385 -11.189 0.131 1.00 98.44 201 LEU A N 1
ATOM 1542 C CA . LEU A 1 201 ? -7.631 -10.123 0.784 1.00 98.44 201 LEU A CA 1
ATOM 1543 C C . LEU A 1 201 ? -6.982 -10.627 2.077 1.00 98.44 201 LEU A C 1
ATOM 1545 O O . LEU A 1 201 ? -5.801 -10.382 2.281 1.00 98.44 201 LEU A O 1
ATOM 1549 N N . ALA A 1 202 ? -7.703 -11.365 2.922 1.00 98.44 202 ALA A N 1
ATOM 1550 C CA . ALA A 1 202 ? -7.159 -11.891 4.171 1.00 98.44 202 ALA A CA 1
ATOM 1551 C C . ALA A 1 202 ? -5.969 -12.820 3.913 1.00 98.44 202 ALA A C 1
ATOM 1553 O O . ALA A 1 202 ? -4.943 -12.691 4.573 1.00 98.44 202 ALA A O 1
ATOM 1554 N N . LYS A 1 203 ? -6.078 -13.704 2.911 1.00 98.12 203 LYS A N 1
ATOM 1555 C CA . LYS A 1 203 ? -4.974 -14.569 2.481 1.00 98.12 203 LYS A CA 1
ATOM 1556 C C . LYS A 1 203 ? -3.774 -13.762 1.981 1.00 98.12 203 LYS A C 1
ATOM 1558 O O . LYS A 1 203 ? -2.649 -14.085 2.337 1.00 98.12 203 LYS A O 1
ATOM 1563 N N . LEU A 1 204 ? -4.008 -12.721 1.176 1.00 98.56 204 LEU A N 1
ATOM 1564 C CA . LEU A 1 204 ? -2.935 -11.830 0.737 1.00 98.56 204 LEU A CA 1
ATOM 1565 C C . LEU A 1 204 ? -2.244 -11.187 1.944 1.00 98.56 204 LEU A C 1
ATOM 1567 O O . LEU A 1 204 ? -1.029 -11.248 2.036 1.00 98.56 204 LEU A O 1
ATOM 1571 N N . LEU A 1 205 ? -2.999 -10.569 2.855 1.00 98.44 205 LEU A N 1
ATOM 1572 C CA . LEU A 1 205 ? -2.438 -9.865 4.013 1.00 98.44 205 LEU A CA 1
ATOM 1573 C C . LEU A 1 205 ? -1.625 -10.804 4.913 1.00 98.44 205 LEU A C 1
ATOM 1575 O O . LEU A 1 205 ? -0.568 -10.403 5.385 1.00 98.44 205 LEU A O 1
ATOM 1579 N N . GLU A 1 206 ? -2.082 -12.042 5.098 1.00 97.12 206 GLU A N 1
ATOM 1580 C CA . GLU A 1 206 ? -1.343 -13.103 5.792 1.00 97.12 206 GLU A CA 1
ATOM 1581 C C . GLU A 1 206 ? 0.011 -13.377 5.119 1.00 97.12 206 GLU A C 1
ATOM 1583 O O . GLU A 1 206 ? 1.049 -13.238 5.758 1.00 97.12 206 GLU A O 1
ATOM 1588 N N . GLU A 1 207 ? 0.013 -13.634 3.806 1.00 97.50 207 GLU A N 1
ATOM 1589 C CA . GLU A 1 207 ? 1.232 -13.885 3.020 1.00 97.50 207 GLU A CA 1
ATOM 1590 C C . GLU A 1 207 ? 2.192 -12.676 3.031 1.00 97.50 207 GLU A C 1
ATOM 1592 O O . GLU A 1 207 ? 3.410 -12.841 3.105 1.00 97.50 207 GLU A O 1
ATOM 1597 N N . LEU A 1 208 ? 1.669 -11.441 3.015 1.00 97.62 208 LEU A N 1
ATOM 1598 C CA . LEU A 1 208 ? 2.497 -10.233 3.119 1.00 97.62 208 LEU A CA 1
ATOM 1599 C C . LEU A 1 208 ? 3.118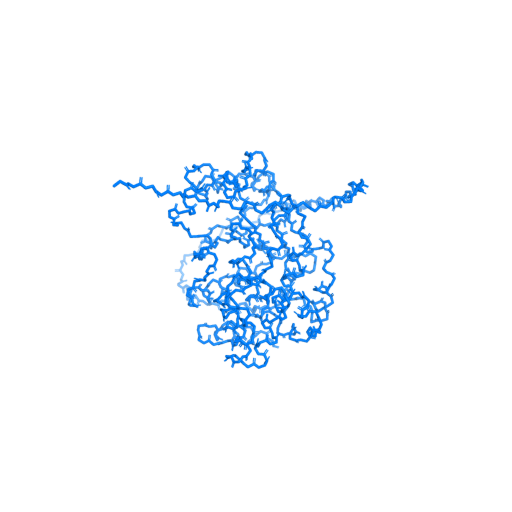 -10.078 4.511 1.00 97.62 208 LEU A C 1
ATOM 1601 O O . LEU A 1 208 ? 4.284 -9.703 4.608 1.00 97.62 208 LEU A O 1
ATOM 1605 N N . LEU A 1 209 ? 2.362 -10.340 5.580 1.00 95.81 209 LEU A N 1
ATOM 1606 C CA . LEU A 1 209 ? 2.878 -10.287 6.951 1.00 95.81 209 LEU A CA 1
ATOM 1607 C C . LEU A 1 209 ? 3.954 -11.356 7.185 1.00 95.81 209 LEU A C 1
ATOM 1609 O O . LEU A 1 209 ? 4.954 -11.073 7.845 1.00 95.81 209 LEU A O 1
ATOM 1613 N N . GLU A 1 210 ? 3.785 -12.547 6.610 1.00 94.00 210 GLU A N 1
ATOM 1614 C CA . GLU A 1 210 ? 4.794 -13.609 6.625 1.00 94.00 210 GLU A CA 1
ATOM 1615 C C . GLU A 1 210 ? 6.075 -13.194 5.887 1.00 94.00 210 GLU A C 1
ATOM 1617 O O . GLU A 1 210 ? 7.164 -13.310 6.450 1.00 94.00 210 GLU A O 1
ATOM 1622 N N . GLU A 1 211 ? 5.972 -12.646 4.670 1.00 94.88 211 GLU A N 1
ATOM 1623 C CA . GLU A 1 211 ? 7.143 -12.145 3.931 1.00 94.88 211 GLU A CA 1
ATOM 1624 C C . GLU A 1 211 ? 7.861 -11.027 4.693 1.00 94.88 211 GLU A C 1
ATOM 1626 O O . GLU A 1 211 ? 9.087 -10.998 4.741 1.00 94.88 211 GLU A O 1
ATOM 1631 N N . LEU A 1 212 ? 7.113 -10.127 5.333 1.00 93.94 212 LEU A N 1
ATOM 1632 C CA . LEU A 1 212 ? 7.668 -9.020 6.111 1.00 93.94 212 LEU A CA 1
ATOM 1633 C C . LEU A 1 212 ? 8.462 -9.471 7.349 1.00 93.94 212 LEU A C 1
ATOM 1635 O O . LEU A 1 212 ? 9.278 -8.701 7.857 1.00 93.94 212 LEU A O 1
ATOM 1639 N N . CYS A 1 213 ? 8.267 -10.705 7.825 1.00 90.81 213 CYS A N 1
ATOM 1640 C CA . CYS A 1 213 ? 9.054 -11.268 8.924 1.00 90.81 213 CYS A CA 1
ATOM 1641 C C . CYS A 1 213 ? 10.499 -11.600 8.528 1.00 90.81 213 CYS A C 1
ATOM 1643 O O . CYS A 1 213 ? 11.347 -11.816 9.399 1.00 90.81 213 CYS A O 1
ATOM 1645 N N . ASP A 1 214 ? 10.794 -11.678 7.234 1.00 91.19 214 ASP A N 1
ATOM 1646 C CA . ASP A 1 214 ? 12.152 -11.798 6.726 1.00 91.19 214 ASP A CA 1
ATOM 1647 C C . ASP A 1 214 ? 12.726 -10.392 6.489 1.00 91.19 214 ASP A C 1
ATOM 1649 O O . ASP A 1 214 ? 12.270 -9.649 5.624 1.00 91.19 214 ASP A O 1
ATOM 1653 N N . GLN A 1 215 ? 13.746 -10.014 7.267 1.00 88.50 215 GLN A N 1
ATOM 1654 C CA . GLN A 1 215 ? 14.386 -8.692 7.192 1.00 88.50 215 GLN A CA 1
ATOM 1655 C C . GLN A 1 215 ? 15.066 -8.421 5.841 1.00 88.50 215 GLN A C 1
ATOM 1657 O O . GLN A 1 215 ? 15.366 -7.269 5.524 1.00 88.50 215 GLN A O 1
ATOM 1662 N N . GLU A 1 216 ? 15.298 -9.458 5.032 1.00 90.75 216 GLU A N 1
ATOM 1663 C CA . GLU A 1 216 ? 15.805 -9.326 3.666 1.00 90.75 216 GLU A CA 1
ATOM 1664 C C . GLU A 1 216 ? 14.691 -9.077 2.633 1.00 90.75 216 GLU A C 1
ATOM 1666 O O . GLU A 1 216 ? 14.968 -8.794 1.460 1.00 90.75 216 GLU A O 1
ATOM 1671 N N . ARG A 1 217 ? 13.420 -9.132 3.052 1.00 94.81 217 ARG A N 1
ATOM 1672 C CA . ARG A 1 217 ? 12.266 -8.857 2.196 1.00 94.81 217 ARG A CA 1
ATOM 1673 C C . ARG A 1 217 ? 11.874 -7.395 2.218 1.00 94.81 217 ARG A C 1
ATOM 1675 O O . ARG A 1 217 ? 11.666 -6.790 3.267 1.00 94.81 217 ARG A O 1
ATOM 1682 N N . VAL A 1 218 ? 11.721 -6.858 1.013 1.00 97.44 218 VAL A N 1
ATOM 1683 C CA . VAL A 1 218 ? 11.192 -5.524 0.749 1.00 97.44 218 VAL A CA 1
ATOM 1684 C C . VAL A 1 218 ? 10.134 -5.670 -0.334 1.00 97.44 218 VAL A C 1
ATOM 1686 O O . VAL A 1 218 ? 10.418 -6.056 -1.473 1.00 97.44 218 VAL A O 1
ATOM 1689 N N . LEU A 1 219 ? 8.896 -5.401 0.054 1.00 98.50 219 LEU A N 1
ATOM 1690 C CA . LEU A 1 219 ? 7.707 -5.597 -0.753 1.00 98.50 219 LEU A CA 1
ATOM 1691 C C . LEU A 1 219 ? 7.414 -4.334 -1.555 1.00 98.50 219 LEU A C 1
ATOM 1693 O O . LEU A 1 219 ? 7.372 -3.228 -1.018 1.00 98.50 219 LEU A O 1
ATOM 1697 N N . TYR A 1 220 ? 7.135 -4.524 -2.836 1.00 98.62 220 TYR A N 1
ATOM 1698 C CA . TYR A 1 220 ? 6.580 -3.519 -3.722 1.00 98.62 220 TYR A CA 1
ATOM 1699 C C . TYR A 1 220 ? 5.174 -3.941 -4.144 1.00 98.62 220 TYR A C 1
ATOM 1701 O O . TYR A 1 220 ? 4.992 -4.798 -5.016 1.00 98.62 220 TYR A O 1
ATOM 1709 N N . VAL A 1 221 ? 4.173 -3.356 -3.486 1.00 98.56 221 VAL A N 1
ATOM 1710 C CA . VAL A 1 221 ? 2.755 -3.636 -3.711 1.00 98.56 221 VAL A CA 1
ATOM 1711 C C . VAL A 1 221 ? 2.184 -2.657 -4.714 1.00 98.56 221 VAL A C 1
ATOM 1713 O O . VAL A 1 221 ? 2.075 -1.455 -4.452 1.00 98.56 221 VAL A O 1
ATOM 1716 N N . HIS A 1 222 ? 1.755 -3.166 -5.864 1.00 96.00 222 HIS A N 1
ATOM 1717 C CA . HIS A 1 222 ? 1.331 -2.293 -6.946 1.00 96.00 222 HIS A CA 1
ATOM 1718 C C . HIS A 1 222 ? 0.004 -2.663 -7.583 1.00 96.00 222 HIS A C 1
ATOM 1720 O O . HIS A 1 222 ? -0.492 -3.788 -7.535 1.00 96.00 222 HIS A O 1
ATOM 1726 N N . CYS A 1 223 ? -0.551 -1.639 -8.208 1.00 92.56 223 CYS A N 1
ATOM 1727 C CA . CYS A 1 223 ? -1.582 -1.728 -9.221 1.00 92.56 223 CYS A CA 1
ATOM 1728 C C . CYS A 1 223 ? -1.181 -0.774 -10.352 1.00 92.56 223 CYS A C 1
ATOM 1730 O O . CYS A 1 223 ? -0.032 -0.348 -10.423 1.00 92.56 223 CYS A O 1
ATOM 1732 N N . TYR A 1 224 ? -2.100 -0.381 -11.233 1.00 87.94 224 TYR A N 1
ATOM 1733 C CA . TYR A 1 224 ? -1.722 0.479 -12.355 1.00 87.94 224 TYR A CA 1
ATOM 1734 C C . TYR A 1 224 ? -1.189 1.861 -11.915 1.00 87.94 224 TYR A C 1
ATOM 1736 O O . TYR A 1 224 ? -0.104 2.277 -12.329 1.00 87.94 224 TYR A O 1
ATOM 1744 N N . GLY A 1 225 ? -1.920 2.558 -11.035 1.00 86.19 225 GLY A N 1
ATOM 1745 C CA . GLY A 1 225 ? -1.549 3.892 -10.531 1.00 86.19 225 GLY A CA 1
ATOM 1746 C C . GLY A 1 225 ? -0.988 3.922 -9.103 1.00 86.19 225 GLY A C 1
ATOM 1747 O O . GLY A 1 225 ? -0.414 4.922 -8.673 1.00 86.19 225 GLY A O 1
ATOM 1748 N N . GLY A 1 226 ? -1.123 2.828 -8.352 1.00 90.38 226 GLY A N 1
ATOM 1749 C CA . GLY A 1 226 ? -0.557 2.709 -7.008 1.00 90.38 226 GLY A CA 1
ATOM 1750 C C . GLY A 1 226 ? -1.297 3.441 -5.899 1.00 90.38 226 GLY A C 1
ATOM 1751 O O . GLY A 1 226 ? -0.675 3.754 -4.889 1.00 90.38 226 GLY A O 1
ATOM 1752 N N . HIS A 1 227 ? -2.579 3.747 -6.089 1.00 89.75 227 HIS A N 1
ATOM 1753 C CA . HIS A 1 227 ? -3.425 4.459 -5.120 1.00 89.75 227 HIS A CA 1
ATOM 1754 C C . HIS A 1 227 ? -4.650 3.628 -4.712 1.00 89.75 227 HIS A C 1
ATOM 1756 O O . HIS A 1 227 ? -4.844 3.412 -3.530 1.00 89.75 227 HIS A O 1
ATOM 1762 N N . GLY A 1 228 ? -5.440 3.106 -5.660 1.00 93.06 228 GLY A N 1
ATOM 1763 C CA . GLY A 1 228 ? -6.716 2.425 -5.385 1.00 93.06 228 GLY A CA 1
ATOM 1764 C C . GLY A 1 228 ? -6.530 1.063 -4.714 1.00 93.06 228 GLY A C 1
ATOM 1765 O O . GLY A 1 228 ? -6.566 0.941 -3.495 1.00 93.06 228 GLY A O 1
ATOM 1766 N N . ARG A 1 229 ? -6.259 0.027 -5.514 1.00 95.50 229 ARG A N 1
ATOM 1767 C CA . ARG A 1 229 ? -6.027 -1.349 -5.029 1.00 95.50 229 ARG A CA 1
ATOM 1768 C C . ARG A 1 229 ? -4.836 -1.433 -4.068 1.00 95.50 229 ARG A C 1
ATOM 1770 O O . ARG A 1 229 ? -4.931 -2.044 -3.009 1.00 95.50 229 ARG A O 1
ATOM 1777 N N . SER A 1 230 ? -3.738 -0.746 -4.393 1.00 96.69 230 SER A N 1
ATOM 1778 C CA . SER A 1 230 ? -2.583 -0.635 -3.490 1.00 96.69 230 SER A CA 1
ATOM 1779 C C . SER A 1 230 ? -2.927 0.072 -2.178 1.00 96.69 230 SER A C 1
ATOM 1781 O O . SER A 1 230 ? -2.344 -0.266 -1.155 1.00 96.69 230 SER A O 1
ATOM 1783 N N . GLY A 1 231 ? -3.864 1.025 -2.188 1.00 97.44 231 GLY A N 1
ATOM 1784 C CA . GLY A 1 231 ? -4.342 1.704 -0.985 1.00 97.44 231 GLY A CA 1
ATOM 1785 C C . GLY A 1 231 ? -5.197 0.809 -0.104 1.00 97.44 231 GLY A C 1
ATOM 1786 O O . GLY A 1 231 ? -5.020 0.857 1.108 1.00 97.44 231 GLY A O 1
ATOM 1787 N N . VAL A 1 232 ? -6.015 -0.083 -0.682 1.00 98.50 232 VAL A N 1
ATOM 1788 C CA . VAL A 1 232 ? -6.725 -1.119 0.092 1.00 98.50 232 VAL A CA 1
ATOM 1789 C C . VAL A 1 232 ? -5.719 -1.938 0.893 1.00 98.50 232 VAL A C 1
ATOM 1791 O O . VAL A 1 232 ? -5.838 -2.034 2.112 1.00 98.50 232 VAL A O 1
ATOM 1794 N N . VAL A 1 233 ? -4.692 -2.478 0.232 1.00 98.69 233 VAL A N 1
ATOM 1795 C CA . VAL A 1 233 ? -3.676 -3.315 0.890 1.00 98.69 233 VAL A CA 1
ATOM 1796 C C . VAL A 1 233 ? -2.830 -2.500 1.873 1.00 98.69 233 VAL A C 1
ATOM 1798 O O . VAL A 1 233 ? -2.645 -2.920 3.011 1.00 98.69 233 VAL A O 1
ATOM 1801 N N . GLY A 1 234 ? -2.360 -1.317 1.470 1.00 98.38 234 GLY A N 1
ATOM 1802 C CA . GLY A 1 234 ? -1.540 -0.445 2.311 1.00 98.38 234 GLY A CA 1
ATOM 1803 C C . GLY A 1 234 ? -2.262 -0.003 3.585 1.00 98.38 234 GLY A C 1
ATOM 1804 O O . GLY A 1 234 ? -1.723 -0.168 4.675 1.00 98.38 234 GLY A O 1
ATOM 1805 N N . CYS A 1 235 ? -3.499 0.489 3.472 1.00 98.69 235 CYS A N 1
ATOM 1806 C CA . CYS A 1 235 ? -4.300 0.881 4.634 1.00 98.69 235 CYS A CA 1
ATOM 1807 C C . CYS A 1 235 ? -4.647 -0.324 5.515 1.00 98.69 235 CYS A C 1
ATOM 1809 O O . CYS A 1 235 ? -4.600 -0.206 6.733 1.00 98.69 235 CYS A O 1
ATOM 1811 N N . SER A 1 236 ? -4.929 -1.488 4.921 1.00 98.81 236 SER A N 1
ATOM 1812 C CA . SER A 1 236 ? -5.196 -2.724 5.669 1.00 98.81 236 SER A CA 1
ATOM 1813 C C . SER A 1 236 ? -4.004 -3.141 6.534 1.00 98.81 236 SER A C 1
ATOM 1815 O O . SER A 1 236 ? -4.174 -3.424 7.717 1.00 98.81 236 SER A O 1
ATOM 1817 N N . ILE A 1 237 ? -2.785 -3.119 5.980 1.00 98.19 237 ILE A N 1
ATOM 1818 C CA . ILE A 1 237 ? -1.564 -3.402 6.748 1.00 98.19 237 ILE A CA 1
ATOM 1819 C C . ILE A 1 237 ? -1.340 -2.340 7.837 1.00 98.19 237 ILE A C 1
ATOM 1821 O O . ILE A 1 237 ? -0.976 -2.696 8.956 1.00 98.19 237 ILE A O 1
ATOM 1825 N N . LEU A 1 238 ? -1.603 -1.056 7.562 1.00 98.12 238 LEU A N 1
ATOM 1826 C CA . LEU A 1 238 ? -1.515 0.000 8.579 1.00 98.12 238 LEU A CA 1
ATOM 1827 C C . LEU A 1 238 ? -2.510 -0.213 9.731 1.00 98.12 238 LEU A C 1
ATOM 1829 O O . LEU A 1 238 ? -2.120 -0.061 10.884 1.00 98.12 238 LEU A O 1
ATOM 1833 N N . CYS A 1 239 ? -3.759 -0.600 9.448 1.00 98.31 239 CYS A N 1
ATOM 1834 C CA . CYS A 1 239 ? -4.748 -0.919 10.483 1.00 98.31 239 CYS A CA 1
ATOM 1835 C C . CYS A 1 239 ? -4.290 -2.083 11.370 1.00 98.31 239 CYS A C 1
ATOM 1837 O O . CYS A 1 239 ? -4.440 -2.016 12.586 1.00 98.31 239 CYS A O 1
ATOM 1839 N N . LEU A 1 240 ? -3.716 -3.125 10.763 1.00 97.00 240 LEU A N 1
ATOM 1840 C CA . LEU A 1 240 ? -3.232 -4.309 11.472 1.00 97.00 240 LEU A CA 1
ATOM 1841 C C . LEU A 1 240 ? -1.994 -4.007 12.331 1.00 97.00 240 LEU A C 1
ATOM 1843 O O . LEU A 1 240 ? -1.902 -4.447 13.474 1.00 97.00 240 LEU A O 1
ATOM 1847 N N . LEU A 1 241 ? -1.024 -3.262 11.796 1.00 95.75 241 LEU A N 1
ATOM 1848 C CA . LEU A 1 241 ? 0.249 -3.014 12.480 1.00 95.75 241 LEU A CA 1
ATOM 1849 C C . LEU A 1 241 ? 0.199 -1.840 13.461 1.00 95.75 241 LEU A C 1
ATOM 1851 O O . LEU A 1 241 ? 0.950 -1.848 14.438 1.00 95.75 241 LEU A O 1
ATOM 1855 N N . TYR A 1 242 ? -0.669 -0.853 13.223 1.00 96.50 242 TYR A N 1
ATOM 1856 C CA . TYR A 1 242 ? -0.704 0.398 13.979 1.00 96.50 242 TYR A CA 1
ATOM 1857 C C . TYR A 1 242 ? -2.112 0.790 14.456 1.00 96.50 242 TYR A C 1
ATOM 1859 O O . TYR A 1 242 ? -2.616 1.851 14.071 1.00 96.50 242 TYR A O 1
ATOM 1867 N N . PRO A 1 243 ? -2.734 0.029 15.380 1.00 96.88 243 PRO A N 1
ATOM 1868 C CA . PRO A 1 243 ? -3.978 0.448 16.039 1.00 96.88 243 PRO A CA 1
ATOM 1869 C C . PRO A 1 243 ? -3.878 1.834 16.698 1.00 96.88 243 PRO A C 1
ATOM 1871 O O . PRO A 1 243 ? -4.862 2.570 16.797 1.00 96.88 243 PRO A O 1
ATOM 1874 N N . CYS A 1 244 ? -2.668 2.240 17.097 1.00 97.00 244 CYS A N 1
ATOM 1875 C CA . CYS A 1 244 ? -2.396 3.563 17.645 1.00 97.00 244 CYS A CA 1
ATOM 1876 C C . CYS A 1 244 ? -2.695 4.718 16.679 1.00 97.00 244 CYS A C 1
ATOM 1878 O O . CYS A 1 244 ? -2.924 5.830 17.151 1.00 97.00 244 CYS A O 1
ATOM 1880 N N . LEU A 1 245 ? -2.778 4.479 15.362 1.00 98.12 245 LEU A N 1
ATOM 1881 C CA . LEU A 1 245 ? -3.196 5.495 14.394 1.00 98.12 245 LEU A CA 1
ATOM 1882 C C . LEU A 1 245 ? -4.583 6.058 14.717 1.00 98.12 245 LEU A C 1
ATOM 1884 O O . LEU A 1 245 ? -4.850 7.210 14.386 1.00 98.12 245 LEU A O 1
ATOM 1888 N N . ALA A 1 246 ? -5.447 5.336 15.440 1.00 97.94 246 ALA A N 1
ATOM 1889 C CA . ALA A 1 246 ? -6.702 5.895 15.945 1.00 97.94 246 ALA A CA 1
ATOM 1890 C C . ALA A 1 246 ? -6.491 7.204 16.744 1.00 97.94 246 ALA A C 1
ATOM 1892 O O . ALA A 1 246 ? -7.353 8.083 16.734 1.00 97.94 246 ALA A O 1
ATOM 1893 N N . LYS A 1 247 ? -5.319 7.403 17.361 1.00 97.81 247 LYS A N 1
ATOM 1894 C CA . LYS A 1 247 ? -4.947 8.615 18.111 1.00 97.81 247 LYS A CA 1
ATOM 1895 C C . LYS A 1 247 ? -4.597 9.820 17.226 1.00 97.81 247 LYS A C 1
ATOM 1897 O O . LYS A 1 247 ? -4.409 10.909 17.763 1.00 97.81 247 LYS A O 1
ATOM 1902 N N . LEU A 1 248 ? -4.526 9.659 15.900 1.00 97.44 248 LEU A N 1
ATOM 1903 C CA . LEU A 1 248 ? -4.286 10.769 14.975 1.00 97.44 248 LEU A CA 1
ATOM 1904 C C . LEU A 1 248 ? -5.335 11.883 15.201 1.00 97.44 248 LEU A C 1
ATOM 1906 O O . LEU A 1 248 ? -6.527 11.574 15.313 1.00 97.44 248 LEU A O 1
ATOM 1910 N N . PRO A 1 249 ? -4.930 13.164 15.287 1.00 97.56 249 PRO A N 1
ATOM 1911 C CA . PRO A 1 249 ? -5.846 14.287 15.442 1.00 97.56 249 PRO A CA 1
ATOM 1912 C C . PRO A 1 249 ? -6.978 14.303 14.408 1.00 97.56 249 PRO A C 1
ATOM 1914 O O . PRO A 1 249 ? -6.759 14.071 13.218 1.00 97.56 249 PRO A O 1
ATOM 1917 N N . GLN A 1 250 ? -8.190 14.660 14.850 1.00 97.19 250 GLN A N 1
ATOM 1918 C CA . GLN A 1 250 ? -9.358 14.744 13.966 1.00 97.19 250 GLN A CA 1
ATOM 1919 C C . GLN A 1 250 ? -9.128 15.702 12.791 1.00 97.19 250 GLN A C 1
ATOM 1921 O O . GLN A 1 250 ? -9.506 15.374 11.676 1.00 97.19 250 GLN A O 1
ATOM 1926 N N . SER A 1 251 ? -8.448 16.831 13.010 1.00 97.12 251 SER A N 1
ATOM 1927 C CA . SER A 1 251 ? -8.139 17.798 11.948 1.00 97.12 251 SER A CA 1
ATOM 1928 C C . SER A 1 251 ? -7.325 17.190 10.802 1.00 97.12 251 SER A C 1
ATOM 1930 O O . SER A 1 251 ? -7.583 17.487 9.641 1.00 97.12 251 SER A O 1
ATOM 1932 N N . GLN A 1 252 ? -6.382 16.300 11.112 1.00 96.38 252 GLN A N 1
ATOM 1933 C CA . GLN A 1 252 ? -5.566 15.614 10.108 1.00 96.38 252 GLN A CA 1
ATOM 1934 C C . GLN A 1 252 ? -6.367 14.544 9.366 1.00 96.38 252 GLN A C 1
ATOM 1936 O O . GLN A 1 252 ? -6.251 14.416 8.147 1.00 96.38 252 GLN A O 1
ATOM 1941 N N . ARG A 1 253 ? -7.229 13.802 10.076 1.00 96.56 253 ARG A N 1
ATOM 1942 C CA . ARG A 1 253 ? -8.195 12.907 9.423 1.00 96.56 253 ARG A CA 1
ATOM 1943 C C . ARG A 1 253 ? -9.123 13.677 8.490 1.00 96.56 253 ARG A C 1
ATOM 1945 O O . ARG A 1 253 ? -9.374 13.227 7.374 1.00 96.56 253 ARG A O 1
ATOM 1952 N N . ASP A 1 254 ? -9.613 14.833 8.916 1.00 96.00 254 ASP A N 1
ATOM 1953 C CA . ASP A 1 254 ? -10.528 15.628 8.110 1.00 96.00 254 ASP A CA 1
ATOM 1954 C C . ASP A 1 254 ? -9.851 16.088 6.812 1.00 96.00 254 ASP A C 1
ATOM 1956 O O . ASP A 1 254 ? -10.338 15.781 5.722 1.00 96.00 254 ASP A O 1
ATOM 1960 N N . GLU A 1 255 ? -8.673 16.701 6.919 1.00 94.12 255 GLU A N 1
ATOM 1961 C CA . GLU A 1 255 ? -7.924 17.249 5.784 1.00 94.12 255 GLU A CA 1
ATOM 1962 C C . GLU A 1 255 ? -7.422 16.166 4.806 1.00 94.12 255 GLU A C 1
ATOM 1964 O O . GLU A 1 255 ? -7.424 16.343 3.580 1.00 94.12 255 GLU A O 1
ATOM 1969 N N . TRP A 1 256 ? -6.948 15.025 5.317 1.00 94.12 256 TRP A N 1
ATOM 1970 C CA . TRP A 1 256 ? -6.253 14.025 4.491 1.00 94.12 256 TRP A CA 1
ATOM 1971 C C . TRP A 1 256 ? -7.132 12.862 4.043 1.00 94.12 256 TRP A C 1
ATOM 1973 O O . TRP A 1 256 ? -6.757 12.132 3.121 1.00 94.12 256 TRP A O 1
ATOM 1983 N N . CYS A 1 257 ? -8.310 12.710 4.641 1.00 95.06 257 CYS A N 1
ATOM 1984 C CA . CYS A 1 257 ? -9.183 11.562 4.443 1.00 95.06 257 CYS A CA 1
ATOM 1985 C C . CYS A 1 257 ? -10.642 12.000 4.215 1.00 95.06 257 CYS A C 1
ATOM 1987 O O . CYS A 1 257 ? -11.165 11.785 3.118 1.00 95.06 257 CYS A O 1
ATOM 1989 N N . VAL A 1 258 ? -11.285 12.697 5.158 1.00 95.25 258 VAL A N 1
ATOM 1990 C CA . VAL A 1 258 ? -12.735 12.986 5.093 1.00 95.25 258 VAL A CA 1
ATOM 1991 C C . VAL A 1 258 ? -13.114 13.996 4.004 1.00 95.25 258 VAL A C 1
ATOM 1993 O O . VAL A 1 258 ? -13.977 13.697 3.175 1.00 95.25 258 VAL A O 1
ATOM 1996 N N . GLU A 1 259 ? -12.511 15.187 3.978 1.00 93.25 259 GLU A N 1
ATOM 1997 C CA . GLU A 1 259 ? -12.819 16.219 2.974 1.00 93.25 259 GLU A CA 1
ATOM 1998 C C . GLU A 1 259 ? -12.505 15.757 1.544 1.00 93.25 259 GLU A C 1
ATOM 2000 O O . GLU A 1 259 ? -13.348 15.948 0.654 1.00 93.25 259 GLU A O 1
ATOM 2005 N N . PRO A 1 260 ? -11.360 15.089 1.291 1.00 90.88 260 PRO A N 1
ATOM 2006 C CA . PRO A 1 260 ? -11.098 14.502 -0.011 1.00 90.88 260 PRO A CA 1
ATOM 2007 C C . PRO A 1 260 ? -12.174 13.480 -0.408 1.00 90.88 260 PRO A C 1
ATOM 2009 O O . PRO A 1 260 ? -12.749 13.595 -1.491 1.00 90.88 260 PRO A O 1
ATOM 2012 N N . MET A 1 261 ? -12.535 12.542 0.475 1.00 92.62 261 MET A N 1
ATOM 2013 C CA . MET A 1 261 ? -13.571 11.548 0.168 1.00 92.62 261 MET A CA 1
ATOM 2014 C C . MET A 1 261 ? -14.918 12.183 -0.165 1.00 92.62 261 MET A C 1
ATOM 2016 O O . MET A 1 261 ? -15.545 11.812 -1.157 1.00 92.62 261 MET A O 1
ATOM 2020 N N . ARG A 1 262 ? -15.333 13.196 0.601 1.00 94.19 262 ARG A N 1
ATOM 2021 C CA . ARG A 1 262 ? -16.551 13.969 0.319 1.00 94.19 262 ARG A CA 1
ATOM 2022 C C . ARG A 1 262 ? -16.499 14.694 -1.021 1.00 94.19 262 ARG A C 1
ATOM 2024 O O . ARG A 1 262 ? -17.545 15.049 -1.546 1.00 94.19 262 ARG A O 1
ATOM 2031 N N . SER A 1 263 ? -15.318 14.914 -1.588 1.00 89.94 263 SER A N 1
ATOM 2032 C CA . SER A 1 263 ? -15.151 15.634 -2.850 1.00 89.94 263 SER A CA 1
ATOM 2033 C C . SER A 1 263 ? -15.167 14.718 -4.073 1.00 89.94 263 SER A C 1
ATOM 2035 O O . SER A 1 263 ? -15.696 15.121 -5.110 1.00 89.94 263 SER A O 1
ATOM 2037 N N . TYR A 1 264 ? -14.623 13.496 -3.986 1.00 88.81 264 TYR A N 1
ATOM 2038 C CA . TYR A 1 264 ? -14.488 12.612 -5.156 1.00 88.81 264 TYR A CA 1
ATOM 2039 C C . TYR A 1 264 ? -15.082 11.207 -5.001 1.00 88.81 264 TYR A C 1
ATOM 2041 O O . TYR A 1 264 ? -15.510 10.665 -6.017 1.00 88.81 264 TYR A O 1
ATOM 2049 N N . VAL A 1 265 ? -15.265 10.663 -3.795 1.00 91.00 265 VAL A N 1
ATOM 2050 C CA . VAL A 1 265 ? -15.896 9.341 -3.620 1.00 91.00 265 VAL A CA 1
ATOM 2051 C C . VAL A 1 265 ? -17.409 9.446 -3.772 1.00 91.00 265 VAL A C 1
ATOM 2053 O O . VAL A 1 265 ? -18.040 10.394 -3.292 1.00 91.00 265 VAL A O 1
ATOM 2056 N N . TRP A 1 266 ? -17.992 8.481 -4.483 1.00 89.44 266 TRP A N 1
ATOM 2057 C CA . TRP A 1 266 ? -19.436 8.314 -4.577 1.00 89.44 266 TRP A CA 1
ATOM 2058 C C . TRP A 1 266 ? -19.879 7.060 -3.802 1.00 89.44 266 TRP A C 1
ATOM 2060 O O . TRP A 1 266 ? -19.260 6.006 -3.961 1.00 89.44 266 TRP A O 1
ATOM 2070 N N . PRO A 1 267 ? -20.955 7.142 -2.999 1.00 94.69 267 PRO A N 1
ATOM 2071 C CA . PRO A 1 267 ? -21.731 8.347 -2.705 1.00 94.69 267 PRO A CA 1
ATOM 2072 C C . PRO A 1 267 ? -20.962 9.330 -1.798 1.00 94.69 267 PRO A C 1
ATOM 2074 O O . PRO A 1 267 ? -20.020 8.954 -1.108 1.00 94.69 267 PRO A O 1
ATOM 2077 N N . ARG A 1 268 ? -21.341 10.616 -1.821 1.00 92.69 268 ARG A N 1
ATOM 2078 C CA . ARG A 1 268 ? -20.623 11.706 -1.116 1.00 92.69 268 ARG A CA 1
ATOM 2079 C C . ARG A 1 268 ? -20.659 11.581 0.415 1.00 92.69 268 ARG A C 1
ATOM 2081 O O . ARG A 1 268 ? -19.841 12.183 1.101 1.00 92.69 268 ARG A O 1
ATOM 2088 N N . ASP A 1 269 ? -21.591 10.785 0.928 1.00 95.75 269 ASP A N 1
ATOM 2089 C CA . ASP A 1 269 ? -21.769 10.408 2.332 1.00 95.75 269 ASP A CA 1
ATOM 2090 C C . ASP A 1 269 ? -21.055 9.081 2.683 1.00 95.75 269 ASP A C 1
ATOM 2092 O O . ASP A 1 269 ? -21.345 8.488 3.719 1.00 95.75 269 ASP A O 1
ATOM 2096 N N . ALA A 1 270 ? -20.126 8.590 1.848 1.00 95.94 270 ALA A N 1
ATOM 2097 C CA . ALA A 1 270 ? -19.433 7.310 2.049 1.00 95.94 270 ALA A CA 1
ATOM 2098 C C . ALA A 1 270 ? -18.797 7.162 3.445 1.00 95.94 270 ALA A C 1
ATOM 2100 O O . ALA A 1 270 ? -18.920 6.111 4.071 1.00 95.94 270 ALA A O 1
ATOM 2101 N N . VAL A 1 271 ? -18.169 8.224 3.959 1.00 95.62 271 VAL A N 1
ATOM 2102 C CA . VAL A 1 271 ? -17.568 8.235 5.305 1.00 95.62 271 VAL A CA 1
ATOM 2103 C C . VAL A 1 271 ? -18.630 8.081 6.386 1.00 95.62 271 VAL A C 1
ATOM 2105 O O . VAL A 1 271 ? -18.458 7.302 7.318 1.00 95.62 271 VAL A O 1
ATOM 2108 N N . ASP A 1 272 ? -19.749 8.791 6.252 1.00 97.69 272 ASP A N 1
ATOM 2109 C CA . ASP A 1 272 ? -20.830 8.760 7.234 1.00 97.69 272 ASP A CA 1
ATOM 2110 C C . ASP A 1 272 ? -21.527 7.386 7.235 1.00 97.69 272 ASP A C 1
ATOM 2112 O O . ASP A 1 272 ? -21.855 6.857 8.298 1.00 97.69 272 ASP A O 1
ATOM 2116 N N . ARG A 1 273 ? -21.658 6.749 6.062 1.00 97.88 273 ARG A N 1
ATOM 2117 C CA . ARG A 1 273 ? -22.128 5.357 5.936 1.00 97.88 273 ARG A CA 1
ATOM 2118 C C . ARG A 1 273 ? -21.187 4.369 6.614 1.00 97.88 273 ARG A C 1
ATOM 2120 O O . ARG A 1 273 ? -21.653 3.505 7.353 1.00 97.88 273 ARG A O 1
ATOM 2127 N N . MET A 1 274 ? -19.881 4.509 6.387 1.00 97.75 274 MET A N 1
ATOM 2128 C CA . MET A 1 274 ? -18.868 3.662 7.014 1.00 97.75 274 MET A CA 1
ATOM 2129 C C . MET A 1 274 ? -18.902 3.813 8.544 1.00 97.75 274 MET A C 1
ATOM 2131 O O . MET A 1 274 ? -19.012 2.810 9.248 1.00 97.75 274 MET A O 1
ATOM 2135 N N . ARG A 1 275 ? -18.941 5.050 9.061 1.00 97.88 275 ARG A N 1
ATOM 2136 C CA . ARG A 1 275 ? -19.090 5.343 10.500 1.00 97.88 275 ARG A CA 1
ATOM 2137 C C . ARG A 1 275 ? -20.328 4.692 11.107 1.00 97.88 275 ARG A C 1
ATOM 2139 O O . ARG A 1 275 ? -20.240 4.080 12.168 1.00 97.88 275 ARG A O 1
ATOM 2146 N N . LEU A 1 276 ? -21.472 4.815 10.433 1.00 98.25 276 LEU A N 1
ATOM 2147 C CA . LEU A 1 276 ? -22.730 4.225 10.888 1.00 98.25 276 LEU A CA 1
ATOM 2148 C C . LEU A 1 276 ? -22.662 2.693 10.929 1.00 98.25 276 LEU A C 1
ATOM 2150 O O . LEU A 1 276 ? -23.210 2.084 11.842 1.00 98.25 276 LEU A O 1
ATOM 2154 N N . LYS A 1 277 ? -22.005 2.080 9.940 1.00 98.31 277 LYS A N 1
ATOM 2155 C CA . LYS A 1 277 ? -21.929 0.625 9.784 1.00 98.31 277 LYS A CA 1
ATOM 2156 C C . LYS A 1 277 ? -20.981 -0.039 10.783 1.00 98.31 277 LYS A C 1
ATOM 2158 O O . LYS A 1 277 ? -21.340 -1.077 11.325 1.00 98.31 277 LYS A O 1
ATOM 2163 N N . PHE A 1 278 ? -19.805 0.542 11.020 1.00 98.00 278 PHE A N 1
ATOM 2164 C CA . PHE A 1 278 ? -18.730 -0.104 11.790 1.00 98.00 278 PHE A CA 1
ATOM 2165 C C . PHE A 1 278 ? -18.515 0.474 13.198 1.00 98.00 278 PHE A C 1
ATOM 2167 O O . PHE A 1 278 ? -17.740 -0.072 13.979 1.00 98.00 278 PHE A O 1
ATOM 2174 N N . GLY A 1 279 ? -19.200 1.564 13.548 1.00 98.12 279 GLY A N 1
ATOM 2175 C CA . GLY A 1 279 ? -19.037 2.223 14.842 1.00 98.12 279 GLY A CA 1
ATOM 2176 C C . GLY A 1 279 ? -17.798 3.121 14.918 1.00 98.12 279 GLY A C 1
ATOM 2177 O O . GLY A 1 279 ? -16.954 3.156 14.023 1.00 98.12 279 GLY A O 1
ATOM 2178 N N . ALA A 1 280 ? -17.714 3.898 16.000 1.00 97.44 280 ALA A N 1
ATOM 2179 C CA . ALA A 1 280 ? -16.761 5.001 16.113 1.00 97.44 280 ALA A CA 1
ATOM 2180 C C . ALA A 1 280 ? -15.294 4.546 16.123 1.00 97.44 280 ALA A C 1
ATOM 2182 O O . ALA A 1 280 ? -14.478 5.149 15.437 1.00 97.44 280 ALA A O 1
ATOM 2183 N N . GLU A 1 281 ? -14.959 3.486 16.861 1.00 97.88 281 GLU A N 1
ATOM 2184 C CA . GLU A 1 281 ? -13.569 3.036 17.025 1.00 97.88 281 GLU A CA 1
ATOM 2185 C C . GLU A 1 281 ? -12.975 2.505 15.713 1.00 97.88 281 GLU A C 1
ATOM 2187 O O . GLU A 1 281 ? -11.909 2.949 15.282 1.00 97.88 281 GLU A O 1
ATOM 2192 N N . VAL A 1 282 ? -13.700 1.615 15.027 1.00 98.38 282 VAL A N 1
ATOM 2193 C CA . VAL A 1 282 ? -13.282 1.066 13.727 1.00 98.38 282 VAL A CA 1
ATOM 2194 C C . VAL A 1 282 ? -13.204 2.170 12.680 1.00 98.38 282 VAL A C 1
ATOM 2196 O O . VAL A 1 282 ? -12.234 2.235 11.920 1.00 98.38 282 VAL A O 1
ATOM 2199 N N . ALA A 1 283 ? -14.191 3.069 12.652 1.00 98.19 283 ALA A N 1
ATOM 2200 C CA . ALA A 1 283 ? -14.186 4.192 11.728 1.00 98.19 283 ALA A CA 1
ATOM 2201 C C . ALA A 1 283 ? -12.996 5.124 11.969 1.00 98.19 283 ALA A C 1
ATOM 2203 O O . ALA A 1 283 ? -12.324 5.521 11.020 1.00 98.19 283 ALA A O 1
ATOM 2204 N N . GLN A 1 284 ? -12.680 5.404 13.233 1.00 98.38 284 GLN A N 1
ATOM 2205 C CA . GLN A 1 284 ? -11.548 6.232 13.621 1.00 98.38 284 GLN A CA 1
ATOM 2206 C C . GLN A 1 284 ? -10.216 5.629 13.161 1.00 98.38 284 GLN A C 1
ATOM 2208 O O . GLN A 1 284 ? -9.402 6.335 12.565 1.00 98.38 284 GLN A O 1
ATOM 2213 N N . LEU A 1 285 ? -10.001 4.329 13.389 1.00 98.62 285 LEU A N 1
ATOM 2214 C CA . LEU A 1 285 ? -8.798 3.634 12.924 1.00 98.62 285 LEU A CA 1
ATOM 2215 C C . LEU A 1 285 ? -8.712 3.610 11.391 1.00 98.62 285 LEU A C 1
ATOM 2217 O O . LEU A 1 285 ? -7.656 3.899 10.828 1.00 98.62 285 LEU A O 1
ATOM 2221 N N . THR A 1 286 ? -9.826 3.321 10.717 1.00 98.62 286 THR A N 1
ATOM 2222 C CA . THR A 1 286 ? -9.912 3.289 9.249 1.00 98.62 286 THR A CA 1
ATOM 2223 C C . THR A 1 286 ? -9.565 4.649 8.651 1.00 98.62 286 THR A C 1
ATOM 2225 O O . THR A 1 286 ? -8.704 4.750 7.779 1.00 98.62 286 THR A O 1
ATOM 2228 N N . GLU A 1 287 ? -10.191 5.718 9.146 1.00 98.38 287 GLU A N 1
ATOM 2229 C CA . GLU A 1 287 ? -9.943 7.079 8.675 1.00 98.38 287 GLU A CA 1
ATOM 2230 C C . GLU A 1 287 ? -8.495 7.503 8.904 1.00 98.38 287 GLU A C 1
ATOM 2232 O O . GLU A 1 287 ? -7.893 8.116 8.022 1.00 98.38 287 GLU A O 1
ATOM 2237 N N . SER A 1 288 ? -7.922 7.158 10.058 1.00 98.50 288 SER A N 1
ATOM 2238 C CA . SER A 1 288 ? -6.524 7.449 10.358 1.00 98.50 288 SER A CA 1
ATOM 2239 C C . SER A 1 288 ? -5.553 6.687 9.454 1.00 98.50 288 SER A C 1
ATOM 2241 O O . SER A 1 288 ? -4.573 7.275 9.003 1.00 98.50 288 SER A O 1
ATOM 2243 N N . ALA A 1 289 ? -5.810 5.413 9.145 1.00 98.56 289 ALA A N 1
ATOM 2244 C CA . ALA A 1 289 ? -4.977 4.642 8.220 1.00 98.56 289 ALA A CA 1
ATOM 2245 C C . ALA A 1 289 ? -5.032 5.214 6.794 1.00 98.56 289 ALA A C 1
ATOM 2247 O O . ALA A 1 289 ? -3.996 5.364 6.146 1.00 98.56 289 ALA A O 1
ATOM 2248 N N . VAL A 1 290 ? -6.222 5.616 6.334 1.00 98.25 290 VAL A N 1
ATOM 2249 C CA . VAL A 1 290 ? -6.406 6.305 5.046 1.00 98.25 290 VAL A CA 1
ATOM 2250 C C . VAL A 1 290 ? -5.688 7.654 5.030 1.00 98.25 290 VAL A C 1
ATOM 2252 O O . VAL A 1 290 ? -4.990 7.966 4.065 1.00 98.25 290 VAL A O 1
ATOM 2255 N N . ALA A 1 291 ? -5.816 8.448 6.096 1.00 97.25 291 ALA A N 1
ATOM 2256 C CA . ALA A 1 291 ? -5.120 9.725 6.233 1.00 97.25 291 ALA A CA 1
ATOM 2257 C C . ALA A 1 291 ? -3.598 9.532 6.178 1.00 97.25 291 ALA A C 1
ATOM 2259 O O . ALA A 1 291 ? -2.918 10.232 5.429 1.00 97.25 291 ALA A O 1
ATOM 2260 N N . ALA A 1 292 ? -3.081 8.536 6.902 1.00 97.38 292 ALA A N 1
ATOM 2261 C CA . ALA A 1 292 ? -1.665 8.200 6.926 1.00 97.38 292 ALA A CA 1
ATOM 2262 C C . ALA A 1 292 ? -1.138 7.793 5.547 1.00 97.38 292 ALA A C 1
ATOM 2264 O O . ALA A 1 292 ? -0.121 8.314 5.080 1.00 97.38 292 ALA A O 1
ATOM 2265 N N . PHE A 1 293 ? -1.867 6.904 4.866 1.00 97.25 293 PHE A N 1
ATOM 2266 C CA . PHE A 1 293 ? -1.555 6.488 3.506 1.00 97.25 293 PHE A CA 1
ATOM 2267 C C . PHE A 1 293 ? -1.534 7.686 2.555 1.00 97.25 293 PHE A C 1
ATOM 2269 O O . PHE A 1 293 ? -0.544 7.887 1.856 1.00 97.25 293 PHE A O 1
ATOM 2276 N N . ASN A 1 294 ? -2.584 8.512 2.555 1.00 95.12 294 ASN A N 1
ATOM 2277 C CA . ASN A 1 294 ? -2.694 9.672 1.670 1.00 95.12 294 ASN A CA 1
ATOM 2278 C C . ASN A 1 294 ? -1.611 10.720 1.941 1.00 95.12 294 ASN A C 1
ATOM 2280 O O . ASN A 1 294 ? -1.110 11.331 0.995 1.00 95.12 294 ASN A O 1
ATOM 2284 N N . ARG A 1 295 ? -1.216 10.915 3.204 1.00 94.06 295 ARG A N 1
ATOM 2285 C CA . ARG A 1 295 ? -0.138 11.840 3.560 1.00 94.06 295 ARG A CA 1
ATOM 2286 C C . ARG A 1 295 ? 1.214 11.338 3.055 1.00 94.06 295 ARG A C 1
ATOM 2288 O O . ARG A 1 295 ? 1.900 12.096 2.375 1.00 94.06 295 ARG A O 1
ATOM 2295 N N . CYS A 1 296 ? 1.546 10.059 3.241 1.00 93.06 296 CYS A N 1
ATOM 2296 C CA . CYS A 1 296 ? 2.749 9.462 2.638 1.00 93.06 296 CYS A CA 1
ATOM 2297 C C . CYS A 1 296 ? 2.703 9.525 1.101 1.00 93.06 296 CYS A C 1
ATOM 2299 O O . CYS A 1 296 ? 3.689 9.840 0.441 1.00 93.06 296 CYS A O 1
ATOM 2301 N N . HIS A 1 297 ? 1.533 9.271 0.516 1.00 90.94 297 HIS A N 1
ATOM 2302 C CA . HIS A 1 297 ? 1.318 9.297 -0.927 1.00 90.94 297 HIS A CA 1
ATOM 2303 C C . HIS A 1 297 ? 1.482 10.695 -1.535 1.00 90.94 297 HIS A C 1
ATOM 2305 O O . HIS A 1 297 ? 1.913 10.820 -2.679 1.00 90.94 297 HIS A O 1
ATOM 2311 N N . SER A 1 298 ? 1.164 11.749 -0.777 1.00 89.44 298 SER A N 1
ATOM 2312 C CA . SER A 1 298 ? 1.298 13.139 -1.228 1.00 89.44 298 SER A CA 1
ATOM 2313 C C . SER A 1 298 ? 2.747 13.578 -1.463 1.00 89.44 298 SER A C 1
ATOM 2315 O O . SER A 1 298 ? 2.967 14.571 -2.150 1.00 89.44 298 SER A O 1
ATOM 2317 N N . GLU A 1 299 ? 3.728 12.817 -0.967 1.00 88.62 299 GLU A N 1
ATOM 2318 C CA . GLU A 1 299 ? 5.155 13.073 -1.199 1.00 88.62 299 GLU A CA 1
ATOM 2319 C C . GLU A 1 299 ? 5.651 12.589 -2.571 1.00 88.62 299 GLU A C 1
ATOM 2321 O O . GLU A 1 299 ? 6.806 12.821 -2.937 1.00 88.62 299 GLU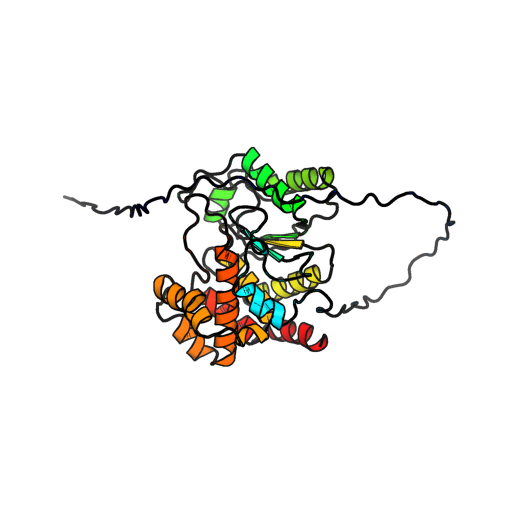 A O 1
ATOM 2326 N N . ARG A 1 300 ? 4.798 11.921 -3.358 1.00 85.50 300 ARG A N 1
ATOM 2327 C CA . ARG A 1 300 ? 5.127 11.507 -4.726 1.00 85.50 300 ARG A CA 1
ATOM 2328 C C . ARG A 1 300 ? 5.510 12.709 -5.590 1.00 85.50 300 ARG A C 1
ATOM 2330 O O . ARG A 1 300 ? 4.864 13.754 -5.577 1.00 85.50 300 ARG A O 1
ATOM 2337 N N . VAL A 1 301 ? 6.552 12.533 -6.401 1.00 72.31 301 VAL A N 1
ATOM 2338 C CA . VAL A 1 301 ? 6.948 13.532 -7.398 1.00 72.31 301 VAL A CA 1
ATOM 2339 C C . VAL A 1 301 ? 5.981 13.426 -8.572 1.00 72.31 301 VAL A C 1
ATOM 2341 O O . VAL A 1 301 ? 6.000 12.438 -9.301 1.00 72.31 301 VAL A O 1
ATOM 2344 N N . PHE A 1 302 ? 5.112 14.422 -8.744 1.00 64.56 302 PHE A N 1
ATOM 2345 C CA . PHE A 1 302 ? 4.136 14.445 -9.832 1.00 64.56 302 PHE A CA 1
ATOM 2346 C C . PHE A 1 302 ? 4.830 14.515 -11.200 1.00 64.56 302 PHE A C 1
ATOM 2348 O O . PHE A 1 302 ? 5.259 15.580 -11.641 1.00 64.56 302 PHE A O 1
ATOM 2355 N N . GLU A 1 303 ? 4.874 13.395 -11.919 1.00 49.97 303 GLU A N 1
ATOM 2356 C CA . GLU A 1 303 ? 4.959 13.434 -13.377 1.00 49.97 303 GLU A CA 1
ATOM 2357 C C . GLU A 1 303 ? 3.591 13.871 -13.910 1.00 49.97 303 GLU A C 1
ATOM 2359 O O . GLU A 1 303 ? 2.566 13.259 -13.593 1.00 49.97 303 GLU A O 1
ATOM 2364 N N . LEU A 1 304 ? 3.593 14.979 -14.657 1.00 44.34 304 LEU A N 1
ATOM 2365 C CA . LEU A 1 304 ? 2.479 15.574 -15.404 1.00 44.34 304 LEU A CA 1
ATOM 2366 C C . LEU A 1 304 ? 1.347 14.565 -15.704 1.00 44.34 304 LEU A C 1
ATOM 2368 O O . LEU A 1 304 ? 1.404 13.836 -16.689 1.00 44.34 304 LEU A O 1
ATOM 2372 N N . GLY A 1 305 ? 0.307 14.526 -14.861 1.00 40.44 305 GLY A N 1
ATOM 2373 C CA . GLY A 1 305 ? -0.922 13.765 -15.131 1.00 40.44 305 GLY A CA 1
ATOM 2374 C C . GLY A 1 305 ? -1.249 12.584 -14.208 1.00 40.44 305 GLY A C 1
ATOM 2375 O O . GLY A 1 305 ? -2.324 12.006 -14.354 1.00 40.44 305 GLY A O 1
ATOM 2376 N N . GLY A 1 306 ? -0.413 12.228 -13.227 1.00 41.12 306 GLY A N 1
ATOM 2377 C CA . GLY A 1 306 ? -0.860 11.375 -12.113 1.00 41.12 306 GLY A CA 1
ATOM 2378 C C . GLY A 1 306 ? -1.738 12.190 -11.164 1.00 41.12 306 GLY A C 1
ATOM 2379 O O . GLY A 1 306 ? -1.210 13.009 -10.430 1.00 41.12 306 GLY A O 1
ATOM 2380 N N . GLY A 1 307 ? -3.064 12.064 -11.237 1.00 44.91 307 GLY A N 1
ATOM 2381 C CA . GLY A 1 307 ? -3.995 12.979 -10.564 1.00 44.91 307 GLY A CA 1
ATOM 2382 C C . GLY A 1 307 ? -3.834 13.087 -9.040 1.00 44.91 307 GLY A C 1
ATOM 2383 O O . GLY A 1 307 ? -3.302 12.196 -8.387 1.00 44.91 307 GLY A O 1
ATOM 2384 N N . CYS A 1 308 ? -4.416 14.150 -8.473 1.00 52.44 308 CYS A N 1
ATOM 2385 C CA . CYS A 1 308 ? -4.725 14.364 -7.044 1.00 52.44 308 CYS A CA 1
ATOM 2386 C C . CYS A 1 308 ? -5.577 13.245 -6.391 1.00 52.44 308 CYS A C 1
ATOM 2388 O O . CYS A 1 308 ? -6.195 13.471 -5.350 1.00 52.44 308 CYS A O 1
ATOM 2390 N N . LEU A 1 309 ? -5.695 12.075 -7.021 1.00 58.66 309 LEU A N 1
ATOM 2391 C CA . LEU A 1 309 ? -6.574 10.998 -6.600 1.00 58.66 309 LEU A CA 1
ATOM 2392 C C . LEU A 1 309 ? -5.995 10.357 -5.343 1.00 58.66 309 LEU A C 1
ATOM 2394 O O . LEU A 1 309 ? -5.067 9.552 -5.379 1.00 58.66 309 LEU A O 1
ATOM 2398 N N . ARG A 1 310 ? -6.550 10.792 -4.217 1.00 82.06 310 ARG A N 1
ATOM 2399 C CA . ARG A 1 310 ? -6.331 10.215 -2.901 1.00 82.06 310 ARG A CA 1
ATOM 2400 C C . ARG A 1 310 ? -7.176 8.941 -2.786 1.00 82.06 310 ARG A C 1
ATOM 2402 O O . ARG A 1 310 ? -8.252 8.841 -3.371 1.00 82.06 310 ARG A O 1
ATOM 2409 N N . PHE A 1 311 ? -6.667 7.953 -2.062 1.00 93.25 311 PHE A N 1
ATOM 2410 C CA . PHE A 1 311 ? -7.435 6.764 -1.697 1.00 93.25 311 PHE A CA 1
ATOM 2411 C C . PHE A 1 311 ? -8.510 7.153 -0.662 1.00 93.25 311 PHE A C 1
ATOM 2413 O O . PHE A 1 311 ? -8.236 8.038 0.157 1.00 93.25 311 PHE A O 1
ATOM 2420 N N . PRO A 1 312 ? -9.694 6.507 -0.622 1.00 95.44 312 PRO A N 1
ATOM 2421 C CA . PRO A 1 312 ? -10.217 5.423 -1.471 1.00 95.44 312 PRO A CA 1
ATOM 2422 C C . PRO A 1 312 ? -10.913 5.898 -2.748 1.00 95.44 312 PRO A C 1
ATOM 2424 O O . PRO A 1 312 ? -11.336 7.036 -2.838 1.00 95.44 312 PRO A O 1
ATOM 2427 N N . HIS A 1 313 ? -11.086 5.025 -3.741 1.00 93.06 313 HIS A N 1
ATOM 2428 C CA . HIS A 1 313 ? -11.784 5.369 -4.992 1.00 93.06 313 HIS A CA 1
ATOM 2429 C C . HIS A 1 313 ? -13.283 5.055 -4.967 1.00 93.06 313 HIS A C 1
ATOM 2431 O O . HIS A 1 313 ? -14.045 5.585 -5.772 1.00 93.06 313 HIS A O 1
ATOM 2437 N N . SER A 1 314 ? -13.717 4.205 -4.044 1.00 95.12 314 SER A N 1
ATOM 2438 C CA . SER A 1 314 ? -15.102 3.761 -3.926 1.00 95.12 314 SER A CA 1
ATOM 2439 C C . SER A 1 314 ? -15.456 3.482 -2.468 1.00 95.12 314 SER A C 1
ATOM 2441 O O . SER A 1 314 ? -14.576 3.282 -1.624 1.00 95.12 314 SER A O 1
ATOM 2443 N N . LEU A 1 315 ? -16.758 3.459 -2.169 1.00 96.25 315 LEU A N 1
ATOM 2444 C CA . LEU A 1 315 ? -17.253 3.025 -0.862 1.00 96.25 315 LEU A CA 1
ATOM 2445 C C . LEU A 1 315 ? -16.804 1.589 -0.550 1.00 96.25 315 LEU A C 1
ATOM 2447 O O . LEU A 1 315 ? -16.389 1.324 0.571 1.00 96.25 315 LEU A O 1
ATOM 2451 N N . ASP A 1 316 ? -16.795 0.693 -1.538 1.00 97.31 316 ASP A N 1
ATOM 2452 C CA . ASP A 1 316 ? -16.400 -0.707 -1.341 1.00 97.31 316 ASP A CA 1
ATOM 2453 C C . ASP A 1 316 ? -14.947 -0.845 -0.863 1.00 97.31 316 ASP A C 1
ATOM 2455 O O . ASP A 1 316 ? -14.666 -1.643 0.033 1.00 97.31 316 ASP A O 1
ATOM 2459 N N . GLN A 1 317 ? -14.031 -0.032 -1.406 1.00 97.62 317 GLN A N 1
ATOM 2460 C CA . GLN A 1 317 ? -12.640 0.018 -0.945 1.00 97.62 317 GLN A CA 1
ATOM 2461 C C . GLN A 1 317 ? -12.535 0.511 0.499 1.00 97.62 317 GLN A C 1
ATOM 2463 O O . GLN A 1 317 ? -11.806 -0.082 1.292 1.00 97.62 317 GLN A O 1
ATOM 2468 N N . LEU A 1 318 ? -13.278 1.566 0.850 1.00 97.88 318 LEU A N 1
ATOM 2469 C CA . LEU A 1 318 ? -13.308 2.094 2.214 1.00 97.88 318 LEU A CA 1
ATOM 2470 C C . LEU A 1 318 ? -13.857 1.057 3.202 1.00 97.88 318 LEU A C 1
ATOM 2472 O O . LEU A 1 318 ? -13.258 0.807 4.245 1.00 97.88 318 LEU A O 1
ATOM 2476 N N . GLU A 1 319 ? -14.984 0.430 2.865 1.00 98.00 319 GLU A N 1
ATOM 2477 C CA . GLU A 1 319 ? -15.615 -0.565 3.725 1.00 98.00 319 GLU A CA 1
ATOM 2478 C C . GLU A 1 319 ? -14.774 -1.836 3.864 1.00 98.00 319 GLU A C 1
ATOM 2480 O O . GLU A 1 319 ? -14.827 -2.474 4.912 1.00 98.00 319 GLU A O 1
ATOM 2485 N N . GLN A 1 320 ? -14.003 -2.229 2.845 1.00 98.38 320 GLN A N 1
ATOM 2486 C CA . GLN A 1 320 ? -13.108 -3.380 2.963 1.00 98.38 320 GLN A CA 1
ATOM 2487 C C . GLN A 1 320 ? -11.959 -3.109 3.943 1.00 98.38 320 GLN A C 1
ATOM 2489 O O . GLN A 1 320 ? -11.658 -3.973 4.763 1.00 98.38 320 GLN A O 1
ATOM 2494 N N . VAL A 1 321 ? -11.377 -1.904 3.931 1.00 98.62 321 VAL A N 1
ATOM 2495 C CA . VAL A 1 321 ? -10.388 -1.505 4.950 1.00 98.62 321 VAL A CA 1
ATOM 2496 C C . VAL A 1 321 ? -11.030 -1.478 6.342 1.00 98.62 321 VAL A C 1
ATOM 2498 O O . VAL A 1 321 ? -10.430 -1.975 7.292 1.00 98.62 321 VAL A O 1
ATOM 2501 N N . ALA A 1 322 ? -12.269 -0.987 6.466 1.00 98.62 322 ALA A N 1
ATOM 2502 C CA . ALA A 1 322 ? -12.993 -0.997 7.738 1.00 98.62 322 ALA A CA 1
ATOM 2503 C C . ALA A 1 322 ? -13.243 -2.419 8.272 1.00 98.62 322 ALA A C 1
ATOM 2505 O O . ALA A 1 322 ? -13.061 -2.666 9.464 1.00 98.62 322 ALA A O 1
ATOM 2506 N N . ARG A 1 323 ? -13.569 -3.384 7.400 1.00 98.50 323 ARG A N 1
ATOM 2507 C CA . ARG A 1 323 ? -13.685 -4.800 7.795 1.00 98.50 323 ARG A CA 1
ATOM 2508 C C . ARG A 1 323 ? -12.360 -5.365 8.300 1.00 98.50 323 ARG A C 1
ATOM 2510 O O . ARG A 1 323 ? -12.354 -6.032 9.333 1.00 98.50 323 ARG A O 1
ATOM 2517 N N . VAL A 1 324 ? -11.235 -5.034 7.662 1.00 98.56 324 VAL A N 1
ATOM 2518 C CA . VAL A 1 324 ? -9.906 -5.405 8.181 1.00 98.56 324 VAL A CA 1
ATOM 2519 C C . VAL A 1 324 ? -9.666 -4.788 9.559 1.00 98.56 324 VAL A C 1
ATOM 2521 O O . VAL A 1 324 ? -9.279 -5.503 10.481 1.00 98.56 324 VAL A O 1
ATOM 2524 N N . ALA A 1 325 ? -9.934 -3.490 9.725 1.00 98.38 325 ALA A N 1
ATOM 2525 C CA . ALA A 1 325 ? -9.757 -2.781 10.992 1.00 98.38 325 ALA A CA 1
ATOM 2526 C C . ALA A 1 325 ? -10.620 -3.361 12.126 1.00 98.38 325 ALA A C 1
ATOM 2528 O O . ALA A 1 325 ? -10.151 -3.454 13.255 1.00 98.38 325 ALA A O 1
ATOM 2529 N N . SER A 1 326 ? -11.848 -3.794 11.823 1.00 98.06 326 SER A N 1
ATOM 2530 C CA . SER A 1 326 ? -12.751 -4.439 12.789 1.00 98.06 326 SER A CA 1
ATOM 2531 C C . SER A 1 326 ? -12.351 -5.867 13.177 1.00 98.06 326 SER A C 1
ATOM 2533 O O . SER A 1 326 ? -12.854 -6.393 14.165 1.00 98.06 326 SER A O 1
ATOM 2535 N N . GLY A 1 327 ? -11.497 -6.521 12.382 1.00 96.94 327 GLY A N 1
ATOM 2536 C CA . GLY A 1 327 ? -11.195 -7.942 12.550 1.00 96.94 327 GLY A CA 1
ATOM 2537 C C . GLY A 1 327 ? -12.384 -8.866 12.259 1.00 96.94 327 GLY A C 1
ATOM 2538 O O . GLY A 1 327 ? -12.374 -10.018 12.684 1.00 96.94 327 GLY A O 1
ATOM 2539 N N . GLU A 1 328 ? -13.413 -8.402 11.546 1.00 92.19 328 GLU A N 1
ATOM 2540 C CA . GLU A 1 328 ? -14.579 -9.218 11.205 1.00 92.19 328 GLU A CA 1
ATOM 2541 C C . GLU A 1 328 ? -14.247 -10.341 10.207 1.00 92.19 328 GLU A C 1
ATOM 2543 O O . GLU A 1 328 ? -13.407 -10.211 9.310 1.00 92.19 328 GLU A O 1
ATOM 2548 N N . GLY A 1 329 ? -14.961 -11.463 10.336 1.00 95.56 329 GLY A N 1
ATOM 2549 C CA . GLY A 1 329 ? -14.943 -12.547 9.355 1.00 95.56 329 GLY A CA 1
ATOM 2550 C C . GLY A 1 329 ? -13.541 -13.138 9.128 1.00 95.56 329 GLY A C 1
ATOM 2551 O O . GLY A 1 329 ? -12.870 -13.501 10.098 1.00 95.56 329 GLY A O 1
ATOM 2552 N N . PRO A 1 330 ? -13.075 -13.256 7.867 1.00 97.12 330 PRO A N 1
ATOM 2553 C CA . PRO A 1 330 ? -11.763 -13.827 7.561 1.00 97.12 330 PRO A CA 1
ATOM 2554 C C . PRO A 1 330 ? -10.585 -13.084 8.209 1.00 97.12 330 PRO A C 1
ATOM 2556 O O . PRO A 1 330 ? -9.517 -13.678 8.355 1.00 97.12 330 PRO A O 1
ATOM 2559 N N . PHE A 1 331 ? -10.752 -11.820 8.611 1.00 98.00 331 PHE A N 1
ATOM 2560 C CA . PHE A 1 331 ? -9.671 -10.997 9.158 1.00 98.00 331 PHE A CA 1
ATOM 2561 C C . PHE A 1 331 ? -9.381 -11.258 10.643 1.00 98.00 331 PHE A C 1
ATOM 2563 O O . PHE A 1 331 ? -8.290 -10.918 11.098 1.00 98.00 331 PHE A O 1
ATOM 2570 N N . ALA A 1 332 ? -10.282 -11.916 11.384 1.00 96.44 332 ALA A N 1
ATOM 2571 C CA . ALA A 1 332 ? -10.113 -12.197 12.817 1.00 96.44 332 ALA A CA 1
ATOM 2572 C C . ALA A 1 332 ? -8.794 -12.922 13.132 1.00 96.44 332 ALA A C 1
ATOM 2574 O O . ALA A 1 332 ? -8.112 -12.619 14.110 1.00 96.44 332 ALA A O 1
ATOM 2575 N N . ARG A 1 333 ? -8.394 -13.856 12.259 1.00 94.06 333 ARG A N 1
ATOM 2576 C CA . ARG A 1 333 ? -7.140 -14.605 12.417 1.00 94.06 333 ARG A CA 1
ATOM 2577 C C . ARG A 1 333 ? -5.898 -13.715 12.323 1.00 94.06 333 ARG A C 1
ATOM 2579 O O . ARG A 1 333 ? -4.926 -13.983 13.015 1.00 94.06 333 ARG A O 1
ATOM 2586 N N . LEU A 1 334 ? -5.937 -12.654 11.511 1.00 95.12 334 LEU A N 1
ATOM 2587 C CA . LEU A 1 334 ? -4.806 -11.738 11.332 1.00 95.12 334 LEU A CA 1
ATOM 2588 C C . LEU A 1 334 ? -4.546 -10.935 12.606 1.00 95.12 334 LEU A C 1
ATOM 2590 O O . LEU A 1 334 ? -3.396 -10.779 13.000 1.00 95.12 334 LEU A O 1
ATOM 2594 N N . HIS A 1 335 ? -5.607 -10.482 13.277 1.00 93.94 335 HIS A N 1
ATOM 2595 C CA . HIS A 1 335 ? -5.491 -9.841 14.590 1.00 93.94 335 HIS A CA 1
ATOM 2596 C C . HIS A 1 335 ? -4.919 -10.818 15.622 1.00 93.94 335 HIS A C 1
ATOM 2598 O O . HIS A 1 335 ? -3.954 -10.488 16.301 1.00 93.94 335 HIS A O 1
ATOM 2604 N N . GLY A 1 336 ? -5.394 -12.069 15.639 1.00 89.25 336 GLY A N 1
ATOM 2605 C CA . GLY A 1 336 ? -4.849 -13.111 16.518 1.00 89.25 336 GLY A CA 1
ATOM 2606 C C . GLY A 1 336 ? -3.352 -13.403 16.312 1.00 89.25 336 GLY A C 1
ATOM 2607 O O . GLY A 1 336 ? -2.632 -13.600 17.291 1.00 89.25 336 GLY A O 1
ATOM 2608 N N . LEU A 1 337 ? -2.861 -13.387 15.064 1.00 87.19 337 LEU A N 1
ATOM 2609 C CA . LEU A 1 337 ? -1.428 -13.538 14.752 1.00 87.19 337 LEU A CA 1
ATOM 2610 C C . LEU A 1 337 ? -0.575 -12.410 15.361 1.00 87.19 337 LEU A C 1
ATOM 2612 O O . LEU A 1 337 ? 0.578 -12.625 15.744 1.00 87.19 337 LEU A O 1
ATOM 2616 N N . LEU A 1 338 ? -1.144 -11.210 15.449 1.00 86.25 338 LEU A N 1
ATOM 2617 C CA . LEU A 1 338 ? -0.466 -10.009 15.920 1.00 86.25 338 LEU A CA 1
ATOM 2618 C C . LEU A 1 338 ? -0.580 -9.817 17.438 1.00 86.25 338 LEU A C 1
ATOM 2620 O O . LEU A 1 338 ? 0.390 -9.383 18.056 1.00 86.25 338 LEU A O 1
ATOM 2624 N N . ASP A 1 339 ? -1.711 -10.184 18.039 1.00 80.62 339 ASP A N 1
ATOM 2625 C CA . ASP A 1 339 ? -1.942 -10.101 19.487 1.00 80.62 339 ASP A CA 1
ATOM 2626 C C . ASP A 1 339 ? -1.142 -11.155 20.259 1.00 80.62 339 ASP A C 1
ATOM 2628 O O . ASP A 1 339 ? -0.651 -10.886 21.350 1.00 80.62 339 ASP A O 1
ATOM 2632 N N . GLY A 1 340 ? -0.925 -12.339 19.673 1.00 60.28 340 GLY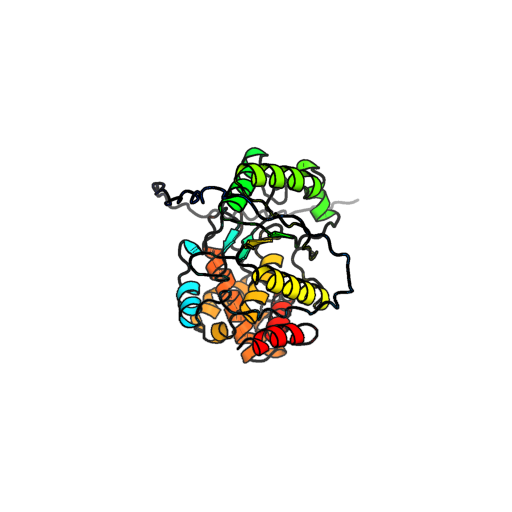 A N 1
ATOM 2633 C CA . GLY A 1 340 ? -0.046 -13.368 20.246 1.00 60.28 340 GLY A CA 1
ATOM 2634 C C . GLY A 1 340 ? 1.448 -13.006 20.246 1.00 60.28 340 GLY A C 1
ATOM 2635 O O . GLY A 1 340 ? 2.271 -13.801 20.710 1.00 60.28 340 GLY A O 1
ATOM 2636 N N . SER A 1 341 ? 1.803 -11.839 19.700 1.00 50.12 341 SER A N 1
ATOM 2637 C CA . SER A 1 341 ? 3.175 -11.335 19.583 1.00 50.12 341 SER A CA 1
ATOM 2638 C C . SER A 1 341 ? 3.493 -10.162 20.532 1.00 50.12 341 SER A C 1
ATOM 2640 O O . SER A 1 341 ? 4.650 -9.739 20.558 1.00 50.12 341 SER A O 1
ATOM 2642 N N . LEU A 1 342 ? 2.514 -9.663 21.305 1.00 38.75 342 LEU A N 1
ATOM 2643 C CA . LEU A 1 342 ? 2.660 -8.622 22.344 1.00 38.75 342 LEU A CA 1
ATOM 2644 C C . LEU A 1 342 ? 2.773 -9.220 23.757 1.00 38.75 342 LEU A C 1
ATOM 2646 O O . LEU A 1 342 ? 3.373 -8.542 24.620 1.00 38.75 342 LEU A O 1
#